Protein AF-A0A2G9QGC8-F1 (afdb_monomer)

pLDDT: mean 84.55, std 16.74, range [38.5, 98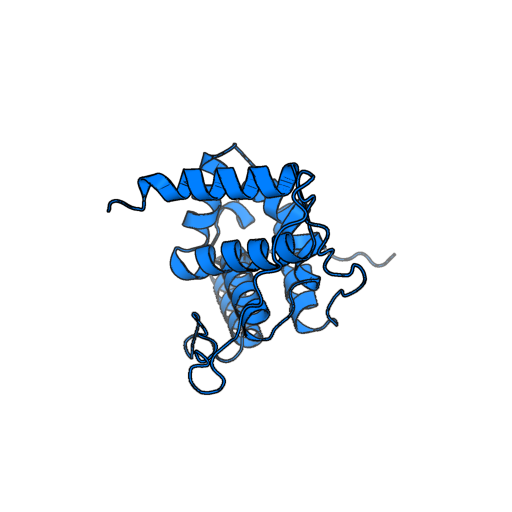.12]

Structure (mmCIF, N/CA/C/O backbone):
data_AF-A0A2G9QGC8-F1
#
_entry.id   AF-A0A2G9QGC8-F1
#
loop_
_atom_site.group_PDB
_atom_site.id
_atom_site.type_symbol
_atom_site.label_atom_id
_atom_site.label_alt_id
_atom_site.label_comp_id
_atom_site.label_asym_id
_atom_site.label_entity_id
_atom_site.label_seq_id
_atom_site.pdbx_PDB_ins_code
_atom_site.Cartn_x
_atom_site.Cartn_y
_atom_site.Cartn_z
_atom_site.occupancy
_atom_site.B_iso_or_equiv
_atom_site.auth_seq_id
_atom_site.auth_comp_id
_atom_site.auth_asym_id
_atom_site.auth_atom_id
_atom_site.pdbx_PDB_model_num
ATOM 1 N N . ALA A 1 1 ? -12.334 -19.722 -3.154 1.00 57.84 1 ALA A N 1
ATOM 2 C CA . ALA A 1 1 ? -13.393 -19.759 -4.184 1.00 57.84 1 ALA A CA 1
ATOM 3 C C . ALA A 1 1 ? -14.548 -18.802 -3.854 1.00 57.84 1 ALA A C 1
ATOM 5 O O . ALA A 1 1 ? -14.639 -17.791 -4.527 1.00 57.84 1 ALA A O 1
ATOM 6 N N . CYS A 1 2 ? -15.353 -19.003 -2.797 1.00 67.69 2 CYS A N 1
ATOM 7 C CA . CYS A 1 2 ? -16.507 -18.114 -2.521 1.00 67.69 2 CYS A CA 1
ATOM 8 C C . CYS A 1 2 ? -16.178 -16.678 -2.066 1.00 67.69 2 CYS A C 1
ATOM 10 O O . CYS A 1 2 ? -17.003 -15.793 -2.251 1.00 67.69 2 CYS A O 1
ATOM 12 N N . LEU A 1 3 ? -15.010 -16.419 -1.466 1.00 74.19 3 LEU A N 1
ATOM 13 C CA . LEU A 1 3 ? -14.662 -15.079 -0.958 1.00 74.19 3 LEU A CA 1
ATOM 14 C C . LEU A 1 3 ? -14.040 -14.151 -2.011 1.00 74.19 3 LEU A C 1
ATOM 16 O O . LEU A 1 3 ? -14.060 -12.937 -1.833 1.00 74.19 3 LEU A O 1
ATOM 20 N N . GLU A 1 4 ? -13.514 -14.699 -3.110 1.00 77.69 4 GLU A N 1
ATOM 21 C CA . GLU A 1 4 ? -12.819 -13.919 -4.146 1.00 77.69 4 GLU A CA 1
ATOM 22 C C . GLU A 1 4 ? -13.733 -12.853 -4.764 1.00 77.69 4 GLU A C 1
ATOM 24 O O . GLU A 1 4 ? -13.340 -11.694 -4.882 1.00 77.69 4 GLU A O 1
ATOM 29 N N . GLN A 1 5 ? -14.992 -13.209 -5.038 1.00 84.25 5 GLN A N 1
ATOM 30 C CA . GLN A 1 5 ? -15.994 -12.302 -5.611 1.00 84.25 5 GLN A CA 1
ATOM 31 C C . GLN A 1 5 ? -16.350 -11.113 -4.704 1.00 84.25 5 GLN A C 1
ATOM 33 O O . GLN A 1 5 ? -16.812 -10.082 -5.186 1.00 84.25 5 GLN A O 1
ATOM 38 N N . TYR A 1 6 ? -16.111 -11.230 -3.395 1.00 89.19 6 TYR A N 1
ATOM 39 C CA . TYR A 1 6 ? -16.420 -10.172 -2.434 1.00 89.19 6 TYR A CA 1
ATOM 40 C C . TYR A 1 6 ? -15.233 -9.256 -2.145 1.00 89.19 6 TYR A C 1
ATOM 42 O O . TYR A 1 6 ? -15.438 -8.183 -1.582 1.00 89.19 6 TYR A O 1
ATOM 50 N N . LYS A 1 7 ? -14.006 -9.611 -2.559 1.00 90.00 7 LYS A N 1
ATOM 51 C CA . LYS A 1 7 ? -12.814 -8.779 -2.317 1.00 90.00 7 LYS A CA 1
ATOM 52 C C . LYS A 1 7 ? -12.994 -7.370 -2.871 1.00 90.00 7 LYS A C 1
ATOM 54 O O . LYS A 1 7 ? -12.789 -6.405 -2.142 1.00 90.00 7 LYS A O 1
ATOM 59 N N . ARG A 1 8 ? -13.478 -7.246 -4.110 1.00 94.12 8 ARG A N 1
ATOM 60 C CA . ARG A 1 8 ? -13.766 -5.940 -4.720 1.00 94.12 8 ARG A CA 1
ATOM 61 C C . ARG A 1 8 ? -14.758 -5.131 -3.883 1.00 94.12 8 ARG A C 1
ATOM 63 O O . ARG A 1 8 ? -14.521 -3.958 -3.622 1.00 94.12 8 ARG A O 1
ATOM 70 N N . GLN A 1 9 ? -15.837 -5.763 -3.418 1.00 94.75 9 GLN A N 1
ATOM 71 C CA . GLN A 1 9 ? -16.842 -5.090 -2.595 1.00 94.75 9 GLN A CA 1
ATOM 72 C C . GLN A 1 9 ? -16.272 -4.626 -1.248 1.00 94.75 9 GLN A C 1
ATOM 74 O O . GLN A 1 9 ? -16.596 -3.530 -0.800 1.00 94.75 9 GLN A O 1
ATOM 79 N N . VAL A 1 10 ? -15.387 -5.414 -0.629 1.00 95.31 10 VAL A N 1
ATOM 80 C CA . VAL A 1 10 ? -14.689 -5.020 0.605 1.00 95.31 10 VAL A CA 1
ATOM 81 C C . VAL A 1 10 ? -13.858 -3.761 0.375 1.00 95.31 10 VAL A C 1
ATOM 83 O O . VAL A 1 10 ? -13.979 -2.811 1.143 1.00 95.31 10 VAL A O 1
ATOM 86 N N . PHE A 1 11 ? -13.067 -3.707 -0.701 1.00 96.44 11 PHE A N 1
ATOM 87 C CA . PHE A 1 11 ? -12.303 -2.502 -1.026 1.00 96.44 11 PHE A CA 1
ATOM 88 C C . PHE A 1 11 ? -13.219 -1.298 -1.279 1.00 96.44 11 PHE A C 1
ATOM 90 O O . PHE A 1 11 ? -12.936 -0.221 -0.766 1.00 96.44 11 PHE A O 1
ATOM 97 N N . ILE A 1 12 ? -14.340 -1.469 -1.992 1.00 95.62 12 ILE A N 1
ATOM 98 C CA . ILE A 1 12 ? -15.313 -0.385 -2.218 1.00 95.62 12 ILE A CA 1
ATOM 99 C C . ILE A 1 12 ? -15.830 0.176 -0.891 1.00 95.62 12 ILE A C 1
ATOM 101 O O . ILE A 1 12 ? -15.800 1.388 -0.701 1.00 95.62 12 ILE A O 1
ATOM 105 N N . VAL A 1 13 ? -16.254 -0.681 0.042 1.00 96.00 13 VAL A N 1
ATOM 106 C CA . VAL A 1 13 ? -16.765 -0.245 1.354 1.00 96.00 13 VAL A CA 1
ATOM 107 C C . VAL A 1 13 ? -15.683 0.481 2.160 1.00 96.00 13 VAL A C 1
ATOM 109 O O . VAL A 1 13 ? -15.957 1.503 2.789 1.00 96.00 13 VAL A O 1
ATOM 112 N N . LEU A 1 14 ? -14.436 0.003 2.113 1.00 96.38 14 LEU A N 1
ATOM 113 C CA . LEU A 1 14 ? -13.312 0.669 2.777 1.00 96.38 14 LEU A CA 1
ATOM 114 C C . LEU A 1 14 ? -13.010 2.041 2.154 1.00 96.38 14 LEU A C 1
ATOM 116 O O . LEU A 1 14 ? -12.813 3.010 2.883 1.00 96.38 14 LEU A O 1
ATOM 120 N N . PHE A 1 15 ? -13.026 2.158 0.826 1.00 95.62 15 PHE A N 1
ATOM 121 C CA . PHE A 1 15 ? -12.832 3.439 0.145 1.00 95.62 15 PHE A CA 1
ATOM 122 C C . PHE A 1 15 ? -13.995 4.410 0.362 1.00 95.62 15 PHE A C 1
ATOM 124 O O . PHE A 1 15 ? -13.759 5.608 0.489 1.00 95.62 15 PHE A O 1
ATOM 131 N N . GLN A 1 16 ? -15.232 3.916 0.447 1.00 94.56 16 GLN A N 1
ATOM 132 C CA . GLN A 1 16 ? -16.387 4.729 0.829 1.00 94.56 16 GLN A CA 1
ATOM 133 C C . GLN A 1 16 ? -16.198 5.295 2.233 1.00 94.56 16 GLN A C 1
ATOM 135 O O . GLN A 1 16 ? -16.306 6.504 2.410 1.00 94.56 16 GLN A O 1
ATOM 140 N N . ARG A 1 17 ? -15.807 4.456 3.202 1.00 93.38 17 ARG A N 1
ATOM 141 C CA . ARG A 1 17 ? -15.497 4.910 4.564 1.00 93.38 17 ARG A CA 1
ATOM 142 C C . ARG A 1 17 ? -14.360 5.933 4.594 1.00 93.38 17 ARG A C 1
ATOM 144 O O . ARG A 1 17 ? -14.456 6.920 5.315 1.00 93.38 17 ARG A O 1
ATOM 151 N N . LEU A 1 18 ? -13.315 5.733 3.786 1.00 93.06 18 LEU A N 1
ATOM 152 C CA . LEU A 1 18 ? -12.208 6.686 3.657 1.00 93.06 18 LEU A CA 1
ATOM 153 C C . LEU A 1 18 ? -12.679 8.075 3.197 1.00 93.06 18 LEU A C 1
ATOM 155 O O . LEU A 1 18 ? -12.085 9.071 3.598 1.00 93.06 18 LEU A O 1
ATOM 159 N N . GLN A 1 19 ? -13.721 8.138 2.365 1.00 90.69 19 GLN A N 1
ATOM 160 C CA . GLN A 1 19 ? -14.287 9.390 1.856 1.00 90.69 19 GLN A CA 1
ATOM 161 C C . GLN A 1 19 ? -15.324 10.000 2.806 1.00 90.69 19 GLN A C 1
ATOM 163 O O . GLN A 1 19 ? -15.336 11.213 2.985 1.00 90.69 19 GLN A O 1
ATOM 168 N N . SER A 1 20 ? -16.195 9.183 3.406 1.00 90.12 20 SER A N 1
ATOM 169 C CA . SER A 1 20 ? -17.334 9.663 4.197 1.00 90.12 20 SER A CA 1
ATOM 170 C C . SER A 1 20 ? -16.989 9.991 5.648 1.00 90.12 20 SER A C 1
ATOM 172 O O . SER A 1 20 ? -17.615 10.860 6.242 1.00 90.12 20 SER A O 1
ATOM 174 N N . SER A 1 21 ? -16.050 9.254 6.247 1.00 88.44 21 SER A N 1
ATOM 175 C CA . SER A 1 21 ? -15.780 9.297 7.690 1.00 88.44 21 SER A CA 1
ATOM 176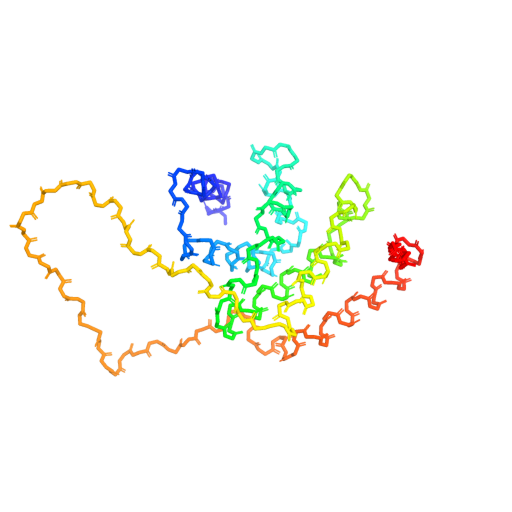 C C . SER A 1 21 ? -14.335 8.895 8.001 1.00 88.44 21 SER A C 1
ATOM 178 O O . SER A 1 21 ? -14.052 7.895 8.669 1.00 88.44 21 SER A O 1
ATOM 180 N N . LYS A 1 22 ? -13.394 9.694 7.484 1.00 87.25 22 LYS A N 1
ATOM 181 C CA . LYS A 1 22 ? -11.954 9.520 7.715 1.00 87.25 22 LYS A CA 1
ATOM 182 C C . LYS A 1 22 ? -11.607 9.808 9.181 1.00 87.25 22 LYS A C 1
ATOM 184 O O . LYS A 1 22 ? -11.843 10.908 9.662 1.00 87.25 22 LYS A O 1
ATOM 189 N N . THR A 1 23 ? -10.967 8.849 9.849 1.00 90.81 23 THR A N 1
ATOM 190 C CA . THR A 1 23 ? -10.329 9.029 11.166 1.00 90.81 23 THR A CA 1
ATOM 191 C C . THR A 1 23 ? -8.889 8.523 11.124 1.00 90.81 23 THR A C 1
ATOM 193 O O . THR A 1 23 ? -8.565 7.657 10.304 1.00 90.81 23 THR A O 1
ATOM 196 N N . THR A 1 24 ? -8.018 9.013 12.012 1.00 90.50 24 THR A N 1
ATOM 197 C CA . THR A 1 24 ? -6.607 8.583 12.087 1.00 90.50 24 THR A CA 1
ATOM 198 C C . THR A 1 24 ? -6.492 7.067 12.283 1.00 90.50 24 THR A C 1
ATOM 200 O O . THR A 1 24 ? -5.803 6.388 11.519 1.00 90.50 24 THR A O 1
ATOM 203 N N . LYS A 1 25 ? -7.279 6.504 13.208 1.00 90.75 25 LYS A N 1
ATOM 204 C CA . LYS A 1 25 ? -7.366 5.059 13.475 1.00 90.75 25 LYS A CA 1
ATOM 205 C C . LYS A 1 25 ? -7.768 4.247 12.241 1.00 90.75 25 LYS A C 1
ATOM 207 O O . LYS A 1 25 ? -7.185 3.192 11.969 1.00 90.75 25 LYS A O 1
ATOM 212 N N . PHE A 1 26 ? -8.745 4.735 11.469 1.00 93.94 26 PHE A N 1
ATOM 213 C CA . PHE A 1 26 ? -9.151 4.079 10.227 1.00 93.94 26 PHE A CA 1
ATOM 214 C C . PHE A 1 26 ? -8.036 4.127 9.180 1.00 93.94 26 PHE A C 1
ATOM 216 O O . PHE A 1 26 ? -7.742 3.101 8.576 1.00 93.94 26 PHE A O 1
ATOM 223 N N . VAL A 1 27 ? -7.383 5.278 8.995 1.00 94.44 27 VAL A N 1
ATOM 224 C CA . VAL A 1 27 ? -6.287 5.437 8.025 1.00 94.44 27 VAL A CA 1
ATOM 225 C C . VAL A 1 27 ? -5.120 4.509 8.356 1.00 94.44 27 VAL A C 1
ATOM 227 O O . VAL A 1 27 ? -4.693 3.760 7.480 1.00 94.44 27 VAL A O 1
ATOM 230 N N . LYS A 1 28 ? -4.665 4.478 9.617 1.00 94.69 28 LYS A N 1
ATOM 231 C CA . LYS A 1 28 ? -3.618 3.553 10.088 1.00 94.69 28 LYS A CA 1
ATOM 232 C C . LYS A 1 28 ? -3.975 2.099 9.748 1.00 94.69 28 LYS A C 1
ATOM 234 O O . LYS A 1 28 ? -3.211 1.405 9.079 1.00 94.69 28 LYS A O 1
ATOM 239 N N . SER A 1 29 ? -5.186 1.671 10.115 1.00 95.38 29 SER A N 1
ATOM 240 C CA . SER A 1 29 ? -5.679 0.307 9.857 1.00 95.38 29 SER A CA 1
ATOM 241 C C . SER A 1 29 ? -5.800 -0.005 8.362 1.00 95.38 29 SER A C 1
ATOM 243 O O . SER A 1 29 ? -5.485 -1.108 7.916 1.00 95.38 29 SER A O 1
ATOM 245 N N . PHE A 1 30 ? -6.242 0.970 7.569 1.00 97.25 30 PHE A N 1
ATOM 246 C CA . PHE A 1 30 ? -6.403 0.839 6.128 1.00 97.25 30 PHE A CA 1
ATOM 247 C C . PHE A 1 30 ? -5.052 0.684 5.416 1.00 97.25 30 PHE A C 1
ATOM 249 O O . PHE A 1 30 ? -4.911 -0.184 4.555 1.00 97.25 30 PHE A O 1
ATOM 256 N N . LEU A 1 31 ? -4.033 1.451 5.814 1.00 97.94 31 LEU A N 1
ATOM 257 C CA . LEU A 1 31 ? -2.669 1.320 5.291 1.00 97.94 31 LEU A CA 1
ATOM 258 C C . LEU A 1 31 ? -2.080 -0.062 5.586 1.00 97.94 31 LEU A C 1
ATOM 260 O O . LEU A 1 31 ? -1.520 -0.695 4.687 1.00 97.94 31 LEU A O 1
ATOM 264 N N . VAL A 1 32 ? -2.248 -0.555 6.817 1.00 97.88 32 VAL A N 1
ATOM 265 C CA . VAL A 1 32 ? -1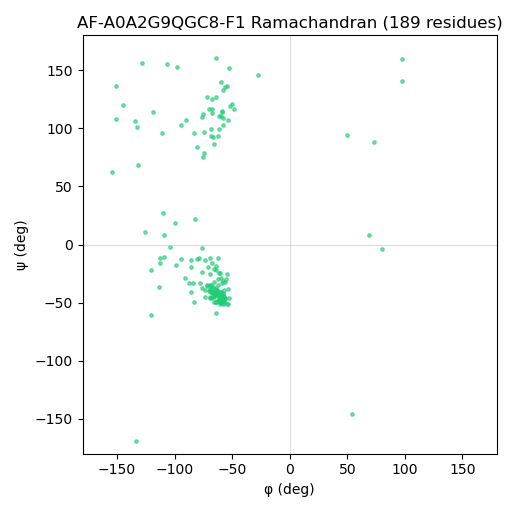.815 -1.906 7.204 1.00 97.88 32 VAL A CA 1
ATOM 266 C C . VAL A 1 32 ? -2.551 -2.959 6.378 1.00 97.88 32 VAL A C 1
ATOM 268 O O . VAL A 1 32 ? -1.920 -3.877 5.859 1.00 97.88 32 VAL A O 1
ATOM 271 N N . PHE A 1 33 ? -3.864 -2.806 6.178 1.00 97.88 33 PHE A N 1
ATOM 272 C CA . PHE A 1 33 ? -4.662 -3.711 5.350 1.00 97.88 33 PHE A CA 1
ATOM 273 C C . PHE A 1 33 ? -4.173 -3.770 3.894 1.00 97.88 33 PHE A C 1
ATOM 275 O O . PHE A 1 33 ? -3.963 -4.869 3.375 1.00 97.88 33 PHE A O 1
ATOM 282 N N . LEU A 1 34 ? -3.954 -2.622 3.240 1.00 98.12 34 LEU A N 1
ATOM 283 C CA . LEU A 1 34 ? -3.467 -2.574 1.854 1.00 98.12 34 LEU A CA 1
ATOM 284 C C . LEU A 1 34 ? -2.107 -3.261 1.716 1.00 98.12 34 LEU A C 1
ATOM 286 O O . LEU A 1 34 ? -1.897 -4.071 0.812 1.00 98.12 34 LEU A O 1
ATOM 290 N N . ASN A 1 35 ? -1.190 -2.967 2.636 1.00 98.12 35 ASN A N 1
ATOM 291 C CA . ASN A 1 35 ? 0.140 -3.555 2.611 1.00 98.12 35 ASN A CA 1
ATOM 292 C C . ASN A 1 35 ? 0.106 -5.049 2.931 1.00 98.12 35 ASN A C 1
ATOM 294 O O . ASN A 1 35 ? 0.767 -5.823 2.248 1.00 98.12 35 ASN A O 1
ATOM 298 N N . LEU A 1 36 ? -0.725 -5.493 3.875 1.00 97.12 36 LEU A N 1
ATOM 299 C CA . LEU A 1 36 ? -0.920 -6.915 4.151 1.00 97.12 36 LEU A CA 1
ATOM 300 C C . LEU A 1 36 ? -1.501 -7.654 2.940 1.00 97.12 36 LEU A C 1
ATOM 302 O O . LEU A 1 36 ? -1.069 -8.766 2.630 1.00 97.12 36 LEU A O 1
ATOM 306 N N . TYR A 1 37 ? -2.454 -7.037 2.236 1.00 96.88 37 TYR A N 1
ATOM 307 C CA . TYR A 1 37 ? -2.988 -7.569 0.986 1.00 96.88 37 TYR A CA 1
ATOM 308 C C . TYR A 1 37 ? -1.878 -7.705 -0.065 1.00 96.88 37 TYR A C 1
ATOM 310 O O . TYR A 1 37 ? -1.733 -8.774 -0.654 1.00 96.88 37 TYR A O 1
ATOM 318 N N . CYS A 1 38 ? -1.046 -6.671 -0.243 1.00 97.31 38 CYS A N 1
ATOM 319 C CA . CYS A 1 38 ? 0.123 -6.709 -1.127 1.00 97.31 38 CYS A CA 1
ATOM 320 C C . CYS A 1 38 ? 1.098 -7.833 -0.750 1.00 97.31 38 CYS A C 1
ATOM 322 O O . CYS A 1 38 ? 1.566 -8.573 -1.615 1.00 97.31 38 CYS A O 1
ATOM 324 N N . VAL A 1 39 ? 1.386 -8.017 0.541 1.00 95.94 39 VAL A N 1
ATOM 325 C CA . VAL A 1 39 ? 2.275 -9.097 0.980 1.00 95.94 39 VAL A CA 1
ATOM 326 C C . VAL A 1 39 ? 1.703 -10.460 0.597 1.00 95.94 39 VAL A C 1
ATOM 328 O O . VAL A 1 39 ? 2.436 -11.267 0.020 1.00 95.94 39 VAL A O 1
ATOM 331 N N . LYS A 1 40 ? 0.415 -10.698 0.882 1.00 94.50 40 LYS A N 1
ATOM 332 C CA . LYS A 1 40 ? -0.241 -11.999 0.682 1.00 94.50 40 LYS A CA 1
ATOM 333 C C . LYS A 1 40 ? -0.525 -12.339 -0.780 1.00 94.50 40 LYS A C 1
ATOM 335 O O . LYS A 1 40 ? -0.392 -13.500 -1.149 1.00 94.50 40 LYS A O 1
ATOM 340 N N . TYR A 1 41 ? -0.936 -11.363 -1.586 1.00 94.88 41 TYR A N 1
ATOM 341 C CA . TYR A 1 41 ? -1.407 -11.591 -2.958 1.00 94.88 41 TYR A CA 1
ATOM 342 C C . TYR A 1 41 ? -0.480 -11.014 -4.036 1.00 94.88 41 TYR A C 1
ATOM 344 O O . TYR A 1 41 ? -0.626 -11.355 -5.205 1.00 94.88 41 TYR A O 1
ATOM 352 N N . GLY A 1 42 ? 0.493 -10.184 -3.657 1.00 95.81 42 GLY A N 1
ATOM 353 C CA . GLY A 1 42 ? 1.434 -9.535 -4.569 1.00 95.81 42 GLY A CA 1
ATOM 354 C C . GLY A 1 42 ? 1.041 -8.103 -4.935 1.00 95.81 42 GLY A C 1
ATOM 355 O O . GLY A 1 42 ? -0.116 -7.692 -4.813 1.00 95.81 42 GLY A O 1
ATOM 356 N N . ALA A 1 43 ? 2.029 -7.337 -5.403 1.00 96.19 43 ALA A N 1
ATOM 357 C CA . ALA A 1 43 ? 1.854 -5.926 -5.740 1.00 96.19 43 ALA A CA 1
ATOM 358 C C . ALA A 1 43 ? 0.974 -5.713 -6.981 1.00 96.19 43 ALA A C 1
ATOM 360 O O . ALA A 1 43 ? 0.130 -4.819 -6.977 1.00 96.19 43 ALA A O 1
ATOM 361 N N . ILE A 1 44 ? 1.112 -6.575 -7.996 1.00 96.06 44 ILE A N 1
ATOM 362 C CA . ILE A 1 44 ? 0.265 -6.561 -9.201 1.00 96.06 44 ILE A CA 1
ATOM 363 C C . ILE A 1 44 ? -1.200 -6.778 -8.815 1.00 96.06 44 ILE A C 1
ATOM 365 O O . ILE A 1 44 ? -2.053 -5.969 -9.161 1.00 96.06 44 ILE A O 1
ATOM 369 N N . ALA A 1 45 ? -1.483 -7.798 -7.999 1.00 96.25 45 ALA A N 1
ATOM 370 C CA . ALA A 1 45 ? -2.843 -8.092 -7.558 1.00 96.25 45 ALA A CA 1
ATOM 371 C C . ALA A 1 45 ? -3.464 -6.946 -6.742 1.00 96.25 45 ALA A C 1
ATOM 373 O O . ALA A 1 45 ? -4.672 -6.726 -6.819 1.00 96.25 45 ALA A O 1
ATOM 374 N N . LEU A 1 46 ? -2.671 -6.219 -5.943 1.00 97.38 46 LEU A N 1
ATOM 375 C CA . LEU A 1 46 ? -3.151 -5.018 -5.254 1.00 97.38 46 LEU A CA 1
ATOM 376 C C . LEU A 1 46 ? -3.494 -3.910 -6.255 1.00 97.38 46 LEU A C 1
ATOM 378 O O . LEU A 1 46 ? -4.575 -3.331 -6.165 1.00 97.38 46 LEU A O 1
ATOM 382 N N . GLN A 1 47 ? -2.587 -3.613 -7.187 1.00 96.50 47 GLN A N 1
ATOM 383 C CA . GLN A 1 47 ? -2.793 -2.564 -8.182 1.00 96.50 47 GLN A CA 1
ATOM 384 C C . GLN A 1 47 ? -4.025 -2.855 -9.046 1.00 96.50 47 GLN A C 1
ATOM 386 O O . GLN A 1 47 ? -4.897 -1.996 -9.149 1.00 96.50 47 GLN A O 1
ATOM 391 N N . GLU A 1 48 ? -4.146 -4.069 -9.585 1.00 95.69 48 GLU A N 1
ATOM 392 C CA . GLU A 1 48 ? -5.298 -4.489 -10.388 1.00 95.69 48 GLU A CA 1
ATOM 393 C C . GLU A 1 48 ? -6.602 -4.443 -9.584 1.00 95.69 48 GLU A C 1
ATOM 395 O O . GLU A 1 48 ? -7.616 -3.959 -10.084 1.00 95.69 48 GLU A O 1
ATOM 400 N N . MET A 1 49 ? -6.591 -4.888 -8.320 1.00 96.69 49 MET A N 1
ATOM 401 C CA . MET A 1 49 ? -7.772 -4.828 -7.453 1.00 96.69 49 MET A CA 1
ATOM 402 C C . MET A 1 49 ? -8.248 -3.386 -7.255 1.00 96.69 49 MET A C 1
ATOM 404 O O . MET A 1 49 ? -9.442 -3.116 -7.388 1.00 96.69 49 MET A O 1
ATOM 408 N N . VAL A 1 50 ? -7.332 -2.457 -6.969 1.00 96.50 50 VAL A N 1
ATOM 409 C CA . VAL A 1 50 ? -7.673 -1.044 -6.757 1.00 96.50 50 VAL A CA 1
ATOM 410 C C . VAL A 1 50 ? -8.129 -0.385 -8.064 1.00 96.50 50 VAL A C 1
ATOM 412 O O . VAL A 1 50 ? -9.176 0.260 -8.079 1.00 96.50 50 VAL A O 1
ATOM 415 N N . ASP A 1 51 ? -7.423 -0.602 -9.175 1.00 95.50 51 ASP A N 1
ATOM 416 C CA . ASP A 1 51 ? -7.793 -0.010 -10.469 1.00 95.50 51 ASP A CA 1
ATOM 417 C C . ASP A 1 51 ? -9.066 -0.634 -11.079 1.00 95.50 51 ASP A C 1
ATOM 419 O O . ASP A 1 51 ? -9.745 0.009 -11.880 1.00 95.50 51 ASP A O 1
ATOM 423 N N . SER A 1 52 ? -9.469 -1.841 -10.654 1.00 95.19 52 SER A N 1
ATOM 424 C CA . SER A 1 52 ? -10.762 -2.445 -11.030 1.00 95.19 52 SER A CA 1
ATOM 425 C C . SER A 1 52 ? -11.984 -1.722 -10.443 1.00 95.19 52 SER A C 1
ATOM 427 O O . SER A 1 52 ? -13.126 -1.959 -10.859 1.00 95.19 52 SER A O 1
ATOM 429 N N . ILE A 1 53 ? -11.778 -0.875 -9.432 1.00 95.06 53 ILE A N 1
ATOM 430 C CA . ILE A 1 53 ? -12.837 -0.053 -8.839 1.00 95.06 53 ILE A CA 1
ATOM 431 C C . ILE A 1 53 ? -13.019 1.206 -9.674 1.00 95.06 53 ILE A C 1
ATOM 433 O O . ILE A 1 53 ? -14.143 1.523 -10.062 1.00 95.06 53 ILE A O 1
ATOM 437 N N . GLN A 1 54 ? -11.914 1.883 -9.977 1.00 92.69 54 GLN A N 1
ATOM 438 C CA . GLN A 1 54 ? -11.872 3.046 -10.848 1.00 92.69 54 GLN A CA 1
ATOM 439 C C . GLN A 1 54 ? -10.500 3.112 -11.539 1.00 92.69 54 GLN A C 1
ATOM 441 O O . GLN A 1 54 ? -9.480 2.959 -10.864 1.00 92.69 54 GLN A O 1
ATOM 446 N N . PRO A 1 55 ? -10.436 3.397 -12.855 1.00 93.56 55 PRO A N 1
ATOM 447 C CA . PRO A 1 55 ? -9.163 3.563 -13.544 1.00 93.56 55 PRO A CA 1
ATOM 448 C C . PRO A 1 55 ? -8.290 4.619 -12.866 1.00 93.56 55 PRO A C 1
ATOM 450 O O . PRO A 1 55 ? -8.767 5.704 -12.532 1.00 93.56 55 PRO A O 1
ATOM 453 N N . LYS A 1 56 ? -6.999 4.317 -12.724 1.00 92.38 56 LYS A N 1
ATOM 454 C CA . LYS A 1 56 ? -5.984 5.189 -12.116 1.00 92.38 56 LYS A CA 1
ATOM 455 C C . LYS A 1 56 ? -6.103 5.417 -10.606 1.00 92.38 56 LYS A C 1
ATOM 457 O O . LYS A 1 56 ? -5.368 6.233 -10.039 1.00 92.38 56 LYS A O 1
ATOM 462 N N . MET A 1 57 ? -7.000 4.698 -9.938 1.00 95.19 57 MET A N 1
ATOM 463 C CA . MET A 1 57 ? -7.229 4.843 -8.506 1.00 95.19 57 MET A CA 1
ATOM 464 C C . MET A 1 57 ? -6.015 4.413 -7.678 1.00 95.19 57 MET A C 1
ATOM 466 O O . MET A 1 57 ? -5.746 5.022 -6.646 1.00 95.19 57 MET A O 1
ATOM 470 N N . PHE A 1 58 ? -5.229 3.434 -8.133 1.00 96.88 58 PHE A N 1
ATOM 471 C CA . PHE A 1 58 ? -4.014 2.997 -7.450 1.00 96.88 58 PHE A CA 1
ATOM 472 C C . PHE A 1 58 ? -3.008 4.141 -7.305 1.00 96.88 58 PHE A C 1
ATOM 474 O O . PHE A 1 58 ? -2.536 4.407 -6.199 1.00 96.88 58 PHE A O 1
ATOM 481 N N . GLY A 1 59 ? -2.748 4.878 -8.390 1.00 96.00 59 GLY A N 1
ATOM 482 C CA . GLY A 1 59 ? -1.885 6.060 -8.351 1.00 96.00 59 GLY A CA 1
ATOM 483 C C . GLY A 1 59 ? -2.393 7.118 -7.369 1.00 96.00 59 GLY A C 1
ATOM 484 O O . GLY A 1 59 ? -1.611 7.650 -6.583 1.00 96.00 59 GLY A O 1
ATOM 485 N N . MET A 1 60 ? -3.708 7.365 -7.341 1.00 95.75 60 MET A N 1
ATOM 486 C CA . MET A 1 60 ? -4.319 8.298 -6.384 1.00 95.75 60 MET A CA 1
ATOM 487 C C . MET A 1 60 ? -4.164 7.838 -4.931 1.00 95.75 60 MET A C 1
ATOM 489 O O . MET A 1 60 ? -3.889 8.660 -4.061 1.00 95.75 60 MET A O 1
ATOM 493 N N . VAL A 1 61 ? -4.316 6.541 -4.655 1.00 97.12 61 VAL A N 1
ATOM 494 C CA . VAL A 1 61 ? -4.133 5.975 -3.310 1.00 97.12 61 VAL A CA 1
ATOM 495 C C . VAL A 1 61 ? -2.680 6.107 -2.865 1.00 97.12 61 VAL A C 1
ATOM 497 O O . VAL A 1 61 ? -2.427 6.531 -1.738 1.00 97.12 61 VAL A O 1
ATOM 500 N N . VAL A 1 62 ? -1.722 5.810 -3.745 1.00 97.62 62 VAL A N 1
ATOM 501 C CA . VAL A 1 62 ? -0.295 5.995 -3.451 1.00 97.62 62 VAL A CA 1
ATOM 502 C C . VAL A 1 62 ? 0.007 7.466 -3.148 1.00 97.62 62 VAL A C 1
ATOM 504 O O . VAL A 1 62 ? 0.586 7.772 -2.107 1.00 97.62 62 VAL A O 1
ATOM 507 N N . GLU A 1 63 ? -0.429 8.376 -4.022 1.00 97.00 63 GLU A N 1
ATOM 508 C CA . GLU A 1 63 ? -0.119 9.806 -3.942 1.00 97.00 63 GLU A CA 1
ATOM 509 C C . GLU A 1 63 ? -0.804 10.515 -2.768 1.00 97.00 63 GLU A C 1
ATOM 511 O O . GLU A 1 63 ? -0.175 11.309 -2.072 1.00 97.00 63 GLU A O 1
ATOM 516 N N . LYS A 1 64 ? -2.102 10.271 -2.562 1.00 96.31 64 LYS A N 1
ATOM 517 C CA . LYS A 1 64 ? -2.930 11.055 -1.633 1.00 96.31 64 LYS A CA 1
ATOM 518 C C . LYS A 1 64 ? -3.121 10.405 -0.274 1.00 96.31 64 LYS A C 1
ATOM 520 O O . LYS A 1 64 ? -3.539 11.098 0.647 1.00 96.31 64 LYS A O 1
ATOM 525 N N . ILE A 1 65 ? -2.858 9.104 -0.150 1.00 96.25 65 ILE A N 1
ATOM 526 C CA . ILE A 1 65 ? -3.110 8.357 1.086 1.00 96.25 65 ILE A CA 1
ATOM 527 C C . ILE A 1 65 ? -1.816 7.749 1.612 1.00 96.25 65 ILE A C 1
ATOM 529 O O . ILE A 1 65 ? -1.395 8.096 2.706 1.00 96.25 65 ILE A O 1
ATOM 533 N N . ILE A 1 66 ? -1.150 6.882 0.848 1.00 97.88 66 ILE A N 1
ATOM 534 C CA . ILE A 1 66 ? 0.025 6.157 1.350 1.00 97.88 66 ILE A CA 1
ATOM 535 C C . ILE A 1 66 ? 1.164 7.121 1.678 1.00 97.88 66 ILE A C 1
ATOM 537 O O . ILE A 1 66 ? 1.600 7.164 2.822 1.00 97.88 66 ILE A O 1
ATOM 541 N N . ILE A 1 67 ? 1.634 7.905 0.706 1.00 97.69 67 ILE A N 1
ATOM 542 C CA . ILE A 1 67 ? 2.779 8.806 0.901 1.00 97.69 67 ILE A CA 1
ATOM 543 C C . ILE A 1 67 ? 2.580 9.769 2.091 1.00 97.69 67 ILE A C 1
ATOM 545 O O . ILE A 1 67 ? 3.472 9.817 2.939 1.00 97.69 67 ILE A O 1
ATOM 549 N N . PRO A 1 68 ? 1.459 10.512 2.203 1.00 96.38 68 PRO A N 1
ATOM 550 C CA . PRO A 1 68 ? 1.296 11.485 3.284 1.00 96.38 68 PRO A CA 1
ATOM 551 C C . PRO A 1 68 ? 0.963 10.873 4.650 1.00 96.38 68 PRO A C 1
ATOM 553 O O . PRO A 1 68 ? 1.217 11.514 5.663 1.00 96.38 68 PRO A O 1
ATOM 556 N N . GLU A 1 69 ? 0.386 9.670 4.711 1.00 95.94 69 GLU A N 1
ATOM 557 C CA . GLU A 1 69 ? -0.157 9.127 5.966 1.00 95.94 69 GLU A CA 1
ATOM 558 C C . GLU A 1 69 ? 0.676 7.968 6.539 1.00 95.94 69 GLU A C 1
ATOM 560 O O . GLU A 1 69 ? 0.451 7.568 7.679 1.00 95.94 69 GLU A O 1
ATOM 565 N N . ILE A 1 70 ? 1.648 7.414 5.796 1.00 97.25 70 ILE A N 1
ATOM 566 C CA . ILE A 1 70 ? 2.401 6.231 6.250 1.00 97.25 70 ILE A CA 1
ATOM 567 C C . ILE A 1 70 ? 3.198 6.469 7.537 1.00 97.25 70 ILE A C 1
ATOM 569 O O . ILE A 1 70 ? 3.349 5.540 8.326 1.00 97.25 70 ILE A O 1
ATOM 573 N N . GLN A 1 71 ? 3.652 7.702 7.792 1.00 96.31 71 GLN A N 1
ATOM 574 C CA . GLN A 1 71 ? 4.359 8.053 9.033 1.00 96.31 71 GLN A CA 1
ATOM 575 C C . GLN A 1 71 ? 3.495 7.923 10.289 1.00 96.31 71 GLN A C 1
ATOM 577 O O . GLN A 1 71 ? 4.031 7.799 11.385 1.00 96.31 71 GLN A O 1
ATOM 582 N N . LYS A 1 72 ? 2.169 7.901 10.136 1.00 94.31 72 LYS A N 1
ATOM 583 C CA . LYS A 1 72 ? 1.235 7.730 11.251 1.00 94.31 72 LYS A CA 1
ATOM 584 C C . LYS A 1 72 ? 1.082 6.271 11.658 1.00 94.31 72 LYS A C 1
ATOM 586 O O . LYS A 1 72 ? 0.459 5.994 12.671 1.00 94.31 72 LYS A O 1
ATOM 591 N N . VAL A 1 73 ? 1.564 5.309 10.866 1.00 94.88 73 VAL A N 1
ATOM 592 C CA . VAL A 1 73 ? 1.450 3.891 11.226 1.00 94.88 73 VAL A CA 1
ATOM 593 C C . VAL A 1 73 ? 2.323 3.619 12.447 1.00 94.88 73 VAL A C 1
ATOM 595 O O . VAL A 1 73 ? 3.546 3.723 12.376 1.00 94.88 73 VAL A O 1
ATOM 598 N N . SER A 1 74 ? 1.676 3.233 13.541 1.00 90.94 74 SER A N 1
ATOM 599 C CA . SER A 1 74 ? 2.301 2.901 14.816 1.00 90.94 74 SER A CA 1
ATOM 600 C C . SER A 1 74 ? 2.281 1.395 15.059 1.00 90.94 74 SER A C 1
ATOM 602 O O . SER A 1 74 ? 1.438 0.680 14.518 1.00 90.94 74 SER A O 1
ATOM 604 N N . GLY A 1 75 ? 3.223 0.917 15.871 1.00 91.06 75 GLY A N 1
ATOM 605 C CA . GLY A 1 75 ? 3.344 -0.499 16.223 1.00 91.06 75 GLY A CA 1
ATOM 606 C C . GLY A 1 75 ? 4.383 -1.259 15.381 1.00 91.06 75 GLY A C 1
ATOM 607 O O . GLY A 1 75 ? 4.533 -1.022 14.177 1.00 91.06 75 GLY A O 1
ATOM 608 N N . PRO A 1 76 ? 5.161 -2.171 15.998 1.00 91.75 76 PRO A N 1
ATOM 609 C CA . PRO A 1 76 ? 6.264 -2.850 15.320 1.00 91.75 76 PRO A CA 1
ATOM 610 C C . PRO A 1 76 ? 5.789 -3.794 14.208 1.00 91.75 76 PRO A C 1
ATOM 612 O O . PRO A 1 76 ? 6.439 -3.886 13.164 1.00 91.75 76 PRO A O 1
ATOM 615 N N . ILE A 1 77 ? 4.659 -4.481 14.402 1.00 93.31 77 ILE A N 1
ATOM 616 C CA . ILE A 1 77 ? 4.110 -5.435 13.429 1.00 93.31 77 ILE A CA 1
ATOM 617 C C . ILE A 1 77 ? 3.498 -4.678 12.247 1.00 93.31 77 ILE A C 1
ATOM 619 O O . ILE A 1 77 ? 3.769 -4.998 11.091 1.00 93.31 77 ILE A O 1
ATOM 623 N N . GLU A 1 78 ? 2.731 -3.631 12.519 1.00 95.38 78 GLU A N 1
ATOM 624 C CA . GLU A 1 78 ? 2.073 -2.779 11.533 1.00 95.38 78 GLU A CA 1
ATOM 625 C C . GLU A 1 78 ? 3.102 -2.090 10.635 1.00 95.38 78 GLU A C 1
ATOM 627 O O . GLU A 1 78 ? 3.018 -2.177 9.405 1.00 95.38 78 GLU A O 1
ATOM 632 N N . LYS A 1 79 ? 4.136 -1.481 11.235 1.00 95.69 79 LYS A N 1
ATOM 633 C CA . LYS A 1 79 ? 5.257 -0.889 10.494 1.00 95.69 79 LYS A CA 1
ATOM 634 C C . LYS A 1 79 ? 5.983 -1.920 9.642 1.00 95.69 79 LYS A C 1
ATOM 636 O O . LYS A 1 79 ? 6.316 -1.631 8.494 1.00 95.69 79 LYS A O 1
ATOM 641 N N . LYS A 1 80 ? 6.200 -3.132 10.161 1.00 95.56 80 LYS A N 1
ATOM 642 C CA . LYS A 1 80 ? 6.811 -4.236 9.409 1.00 95.56 80 LYS A CA 1
ATOM 643 C C . LYS A 1 80 ? 5.957 -4.640 8.206 1.00 95.56 80 LYS A C 1
ATOM 645 O O . LYS A 1 80 ? 6.493 -4.744 7.105 1.00 95.56 80 LYS A O 1
ATOM 650 N N . ILE A 1 81 ? 4.648 -4.819 8.383 1.00 97.12 81 ILE A N 1
ATOM 651 C CA . ILE A 1 81 ? 3.709 -5.129 7.293 1.00 97.12 81 ILE A CA 1
ATOM 652 C C . ILE A 1 81 ? 3.781 -4.047 6.214 1.00 97.12 81 ILE A C 1
ATOM 654 O O . ILE A 1 81 ? 3.959 -4.364 5.037 1.00 97.12 81 ILE A O 1
ATOM 658 N N . CYS A 1 82 ? 3.686 -2.778 6.616 1.00 98.00 82 CYS A N 1
ATOM 659 C CA . CYS A 1 82 ? 3.765 -1.638 5.712 1.00 98.00 82 CYS A CA 1
ATOM 660 C C . CYS A 1 82 ? 5.098 -1.584 4.966 1.00 98.00 82 CYS A C 1
ATOM 662 O O . CYS A 1 82 ? 5.116 -1.463 3.746 1.00 98.00 82 CYS A O 1
ATOM 664 N N . ALA A 1 83 ? 6.214 -1.757 5.668 1.00 97.56 83 ALA A N 1
ATOM 665 C CA . ALA A 1 83 ? 7.535 -1.740 5.063 1.00 97.56 83 ALA A CA 1
ATOM 666 C C . ALA A 1 83 ? 7.715 -2.827 3.993 1.00 97.56 83 ALA A C 1
ATOM 668 O O . ALA A 1 83 ? 8.216 -2.557 2.898 1.00 97.56 83 ALA A O 1
ATOM 669 N N . VAL A 1 84 ? 7.280 -4.056 4.288 1.00 97.69 84 VAL A N 1
ATOM 670 C CA . VAL A 1 84 ? 7.349 -5.177 3.341 1.00 97.69 84 VAL A CA 1
ATOM 671 C C . VAL A 1 84 ? 6.406 -4.940 2.160 1.00 97.69 84 VAL A C 1
ATOM 673 O O . VAL A 1 84 ? 6.818 -5.097 1.012 1.00 97.69 84 VAL A O 1
ATOM 676 N N . GLY A 1 85 ? 5.164 -4.518 2.414 1.00 97.69 85 GLY A N 1
ATOM 677 C CA . GLY A 1 85 ? 4.177 -4.240 1.369 1.00 97.69 85 GLY A CA 1
ATOM 678 C C . GLY A 1 85 ? 4.629 -3.145 0.402 1.00 97.69 85 GLY A C 1
ATOM 679 O O . GLY A 1 85 ? 4.586 -3.352 -0.812 1.00 97.69 85 GLY A O 1
ATOM 680 N N . LEU A 1 86 ? 5.143 -2.025 0.919 1.00 98.06 86 LEU A N 1
ATOM 681 C CA . LEU A 1 86 ? 5.659 -0.924 0.104 1.00 98.06 86 LEU A CA 1
ATOM 682 C C . LEU A 1 86 ? 6.922 -1.306 -0.661 1.00 98.06 86 LEU A C 1
ATOM 684 O O . LEU A 1 86 ? 7.068 -0.906 -1.813 1.00 98.06 86 LEU A O 1
ATOM 688 N N . THR A 1 87 ? 7.801 -2.121 -0.068 1.00 97.62 87 THR A N 1
ATOM 689 C CA . THR A 1 87 ? 8.959 -2.672 -0.788 1.00 97.62 87 THR A CA 1
ATOM 690 C C . THR A 1 87 ? 8.494 -3.439 -2.024 1.00 97.62 87 THR A C 1
ATOM 692 O O . THR A 1 87 ? 8.963 -3.158 -3.123 1.00 97.62 87 THR A O 1
ATOM 695 N N . LYS A 1 88 ? 7.501 -4.329 -1.881 1.00 97.00 88 LYS A N 1
ATOM 696 C CA . LYS A 1 88 ? 6.938 -5.076 -3.018 1.00 97.00 88 LYS A CA 1
ATOM 697 C C . LYS A 1 88 ? 6.262 -4.153 -4.032 1.00 97.00 88 LYS A C 1
ATOM 699 O O . LYS A 1 88 ? 6.438 -4.347 -5.227 1.00 97.00 88 LYS A O 1
ATOM 704 N N . VAL A 1 89 ? 5.544 -3.115 -3.597 1.00 97.12 89 VAL A N 1
ATOM 705 C CA . VAL A 1 89 ? 4.986 -2.111 -4.524 1.00 97.12 89 VAL A CA 1
ATOM 706 C C . VAL A 1 89 ? 6.090 -1.413 -5.323 1.00 97.12 89 VAL A C 1
ATOM 708 O O . VAL A 1 89 ? 5.949 -1.239 -6.528 1.00 97.12 89 VAL A O 1
ATOM 711 N N . LEU A 1 90 ? 7.202 -1.046 -4.686 1.00 95.19 90 LEU A N 1
ATOM 712 C CA . LEU A 1 90 ? 8.316 -0.370 -5.351 1.00 95.19 90 LEU A CA 1
ATOM 713 C C . LEU A 1 90 ? 9.070 -1.280 -6.327 1.00 95.19 90 LEU A C 1
ATOM 715 O O . LEU A 1 90 ? 9.558 -0.784 -7.341 1.00 95.19 90 LEU A O 1
ATOM 719 N N . THR A 1 91 ? 9.207 -2.574 -6.023 1.00 94.38 91 THR A N 1
ATOM 720 C CA . THR A 1 91 ? 10.123 -3.467 -6.757 1.00 94.38 91 THR A CA 1
ATOM 721 C C . THR A 1 91 ? 9.445 -4.552 -7.583 1.00 94.38 91 THR A C 1
ATOM 723 O O . THR A 1 91 ? 10.090 -5.138 -8.445 1.00 94.38 91 THR A O 1
ATOM 726 N N . GLU A 1 92 ? 8.166 -4.832 -7.344 1.00 93.88 92 GLU A N 1
ATOM 727 C CA . GLU A 1 92 ? 7.416 -5.934 -7.967 1.00 93.88 92 GLU A CA 1
ATOM 728 C C . GLU A 1 92 ? 6.118 -5.458 -8.648 1.00 93.88 92 GLU A C 1
ATOM 730 O O . GLU A 1 92 ? 5.288 -6.277 -9.035 1.00 93.88 92 GLU A O 1
ATOM 735 N N . CYS A 1 93 ? 5.916 -4.143 -8.801 1.00 92.62 93 CYS A N 1
ATOM 736 C CA . CYS A 1 93 ? 4.768 -3.566 -9.506 1.00 92.62 93 CYS A CA 1
ATOM 737 C C . CYS A 1 93 ? 5.225 -2.900 -10.817 1.00 92.62 93 CYS A C 1
ATOM 739 O O . CYS A 1 93 ? 5.639 -1.740 -10.785 1.00 92.62 93 CYS A O 1
ATOM 741 N N . PRO A 1 94 ? 5.147 -3.575 -11.982 1.00 90.62 94 PRO A N 1
ATOM 742 C CA . PRO A 1 94 ? 5.544 -2.984 -13.264 1.00 90.62 94 PRO A CA 1
ATOM 743 C C . PRO A 1 94 ? 4.866 -1.636 -13.578 1.00 90.62 94 PRO A C 1
ATOM 745 O O . PRO A 1 94 ? 5.558 -0.725 -14.039 1.00 90.62 94 PRO A O 1
ATOM 748 N N . PRO A 1 95 ? 3.572 -1.415 -13.248 1.00 89.62 95 PRO A N 1
ATOM 749 C CA . PRO A 1 95 ? 2.950 -0.103 -13.412 1.00 89.62 95 PRO A CA 1
ATOM 750 C C . PRO A 1 95 ? 3.679 1.046 -12.706 1.00 89.62 95 PRO A C 1
ATOM 752 O O . PRO A 1 95 ? 3.653 2.164 -13.208 1.00 89.62 95 PRO A O 1
ATOM 755 N N . MET A 1 96 ? 4.376 0.797 -11.591 1.00 89.69 96 MET A N 1
ATOM 756 C CA . MET A 1 96 ? 5.180 1.818 -10.901 1.00 89.69 96 MET A CA 1
ATOM 757 C C . MET A 1 96 ? 6.433 2.250 -11.681 1.00 89.69 96 MET A C 1
ATOM 759 O O . MET A 1 96 ? 7.059 3.233 -11.296 1.00 89.69 96 MET A O 1
ATOM 763 N N . MET A 1 97 ? 6.813 1.530 -12.739 1.00 83.69 97 MET A N 1
ATOM 764 C CA . MET A 1 97 ? 8.000 1.797 -13.564 1.00 83.69 97 MET A CA 1
ATOM 765 C C . MET A 1 97 ? 7.654 2.229 -14.986 1.00 83.69 97 MET A C 1
ATOM 767 O O . MET A 1 97 ? 8.345 3.076 -15.555 1.00 83.69 97 MET A O 1
ATOM 771 N N . ASP A 1 98 ? 6.593 1.656 -15.549 1.00 82.38 98 ASP A N 1
ATOM 772 C CA . ASP A 1 98 ? 6.327 1.703 -16.988 1.00 82.38 98 ASP A CA 1
ATOM 773 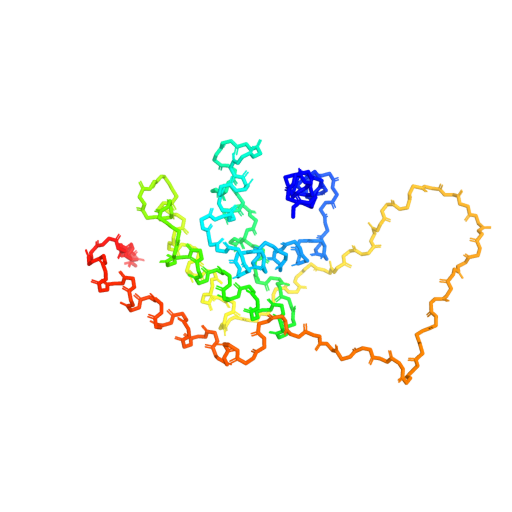C C . ASP A 1 98 ? 5.122 2.595 -17.357 1.00 82.38 98 ASP A C 1
ATOM 775 O O . ASP A 1 98 ? 4.686 2.606 -18.508 1.00 82.38 98 ASP A O 1
ATOM 779 N N . THR A 1 99 ? 4.559 3.347 -16.401 1.00 84.69 99 THR A N 1
ATOM 780 C CA . THR A 1 99 ? 3.340 4.155 -16.612 1.00 84.69 99 THR A CA 1
ATOM 781 C C . THR A 1 99 ? 3.461 5.579 -16.054 1.00 84.69 99 THR A C 1
ATOM 783 O O . THR A 1 99 ? 4.523 6.031 -15.635 1.00 84.69 99 THR A O 1
ATOM 786 N N . GLU A 1 100 ? 2.346 6.314 -16.000 1.00 82.75 100 GLU A N 1
ATOM 787 C CA . GLU A 1 100 ? 2.273 7.628 -15.352 1.00 82.75 100 GLU A CA 1
ATOM 788 C C . GLU A 1 100 ? 2.558 7.598 -13.837 1.00 82.75 100 GLU A C 1
ATOM 790 O O . GLU A 1 100 ? 2.756 8.657 -13.234 1.00 82.75 100 GLU A O 1
ATOM 795 N N . TYR A 1 101 ? 2.608 6.412 -13.218 1.00 89.12 101 TYR A N 1
ATOM 796 C CA . TYR A 1 101 ? 2.944 6.241 -11.803 1.00 89.12 101 TYR A CA 1
ATOM 797 C C . TYR A 1 101 ? 4.444 6.330 -11.510 1.00 89.12 101 TYR A C 1
ATOM 799 O O . TYR A 1 101 ? 4.807 6.481 -10.347 1.00 89.12 101 TYR A O 1
ATOM 807 N N . THR A 1 102 ? 5.325 6.319 -12.516 1.00 90.50 102 THR A N 1
ATOM 808 C CA . THR A 1 102 ? 6.785 6.385 -12.306 1.00 90.50 102 THR A CA 1
ATOM 809 C C . THR A 1 102 ? 7.212 7.616 -11.506 1.00 90.50 102 THR A C 1
ATOM 811 O O . THR A 1 102 ? 8.121 7.549 -10.680 1.00 90.50 102 THR A O 1
ATOM 814 N N . LYS A 1 103 ? 6.488 8.734 -11.651 1.00 91.38 103 LYS A N 1
ATOM 815 C CA . LYS A 1 103 ? 6.694 9.955 -10.851 1.00 91.38 103 LYS A CA 1
ATOM 816 C C . LYS A 1 103 ? 6.472 9.756 -9.343 1.00 91.38 103 LYS A C 1
ATOM 818 O O . LYS A 1 103 ? 7.003 10.522 -8.548 1.00 91.38 103 LYS A O 1
ATOM 823 N N . LEU A 1 104 ? 5.684 8.753 -8.951 1.00 94.69 104 LEU A N 1
ATOM 824 C CA . LEU A 1 104 ? 5.366 8.429 -7.558 1.00 94.69 104 LEU A CA 1
ATOM 825 C C . LEU A 1 104 ? 6.413 7.516 -6.921 1.00 94.69 104 LEU A C 1
ATOM 827 O O . LEU A 1 104 ? 6.432 7.387 -5.700 1.00 94.69 104 LEU A O 1
ATOM 831 N N . TRP A 1 105 ? 7.298 6.906 -7.713 1.00 94.44 105 TRP A N 1
ATOM 832 C CA . TRP A 1 105 ? 8.262 5.940 -7.198 1.00 94.44 105 TRP A CA 1
ATOM 833 C C . TRP A 1 105 ? 9.251 6.563 -6.208 1.00 94.44 105 TRP A C 1
ATOM 835 O O . TRP A 1 105 ? 9.413 6.059 -5.099 1.00 94.44 105 TRP A O 1
ATOM 845 N N . THR A 1 106 ? 9.863 7.695 -6.568 1.00 94.12 106 THR A N 1
ATOM 846 C CA . THR A 1 106 ? 10.825 8.390 -5.696 1.00 94.12 106 THR A CA 1
ATOM 847 C C . THR A 1 106 ? 10.172 8.902 -4.404 1.00 94.12 106 THR A C 1
ATOM 849 O O . THR A 1 106 ? 10.693 8.586 -3.332 1.00 94.12 106 THR A O 1
ATOM 852 N N . PRO A 1 107 ? 9.021 9.608 -4.445 1.00 96.88 107 PRO A N 1
ATOM 853 C CA . PRO A 1 107 ? 8.298 9.982 -3.229 1.00 96.88 107 PRO A CA 1
ATOM 854 C C . PRO A 1 107 ? 7.903 8.787 -2.355 1.00 96.88 107 PRO A C 1
ATOM 856 O O . PRO A 1 107 ? 8.004 8.862 -1.133 1.00 96.88 107 PRO A O 1
ATOM 859 N N . LEU A 1 108 ? 7.490 7.667 -2.959 1.00 97.44 108 LEU A N 1
ATOM 860 C CA . LEU A 1 108 ? 7.114 6.467 -2.214 1.00 97.44 108 LEU A CA 1
ATOM 861 C C . LEU A 1 108 ? 8.320 5.808 -1.531 1.00 97.44 108 LEU A C 1
ATOM 863 O O . LEU A 1 108 ? 8.221 5.412 -0.370 1.00 97.44 108 LEU A O 1
ATOM 867 N N . LEU A 1 109 ? 9.469 5.735 -2.211 1.00 97.06 109 LEU A N 1
ATOM 868 C CA . LEU A 1 109 ? 10.714 5.270 -1.600 1.00 97.06 109 LEU A CA 1
ATOM 869 C C . LEU A 1 109 ? 11.127 6.179 -0.438 1.00 97.06 109 LEU A C 1
ATOM 871 O O . LEU A 1 109 ? 11.508 5.683 0.619 1.00 97.06 109 LEU A O 1
ATOM 875 N N . GLN A 1 110 ? 11.024 7.497 -0.606 1.00 97.44 110 GLN A N 1
ATOM 876 C CA . GLN A 1 110 ? 11.331 8.450 0.458 1.00 97.44 110 GLN A CA 1
ATOM 877 C C . GLN A 1 110 ? 10.396 8.279 1.661 1.00 97.44 110 GLN A C 1
ATOM 879 O O . GLN A 1 110 ? 10.867 8.298 2.795 1.00 97.44 110 GLN A O 1
ATOM 884 N N . ALA A 1 111 ? 9.101 8.048 1.434 1.00 97.81 111 ALA A N 1
ATOM 885 C CA . ALA A 1 111 ? 8.140 7.770 2.499 1.00 97.81 111 ALA A CA 1
ATOM 886 C C . ALA A 1 111 ? 8.460 6.458 3.242 1.00 97.81 111 ALA A C 1
ATOM 888 O O . ALA A 1 111 ? 8.366 6.403 4.469 1.00 97.81 111 ALA A O 1
ATOM 889 N N . LEU A 1 112 ? 8.901 5.420 2.521 1.00 97.94 112 LEU A N 1
ATOM 890 C CA . LEU A 1 112 ? 9.356 4.158 3.111 1.00 97.94 112 LEU A CA 1
ATOM 891 C C . LEU A 1 112 ? 10.643 4.328 3.933 1.00 97.94 112 LEU A C 1
ATOM 893 O O . LEU A 1 112 ? 10.745 3.780 5.026 1.00 97.94 112 LEU A O 1
ATOM 897 N N . ILE A 1 113 ? 11.611 5.110 3.448 1.00 97.25 113 ILE A N 1
ATOM 898 C CA . ILE A 1 113 ? 12.811 5.457 4.228 1.00 97.25 113 ILE A CA 1
ATOM 899 C C . ILE A 1 113 ? 12.414 6.262 5.468 1.00 97.25 113 ILE A C 1
ATOM 901 O O . ILE A 1 113 ? 12.899 5.980 6.559 1.00 97.25 113 ILE A O 1
ATOM 905 N N . GLY A 1 114 ? 11.482 7.207 5.327 1.00 96.88 114 GLY A N 1
ATOM 906 C CA . GLY A 1 114 ? 10.910 7.934 6.455 1.00 96.88 114 GLY A CA 1
ATOM 907 C C . GLY A 1 114 ? 10.374 6.980 7.519 1.00 96.88 114 GLY A C 1
ATOM 908 O O . GLY A 1 114 ? 10.717 7.118 8.682 1.00 96.88 114 GLY A O 1
ATOM 909 N N . LEU A 1 115 ? 9.632 5.939 7.119 1.00 96.44 115 LEU A N 1
ATOM 910 C CA . LEU A 1 115 ? 9.031 4.965 8.044 1.00 96.44 115 LEU A CA 1
ATOM 911 C C . LEU A 1 115 ? 10.080 4.219 8.886 1.00 96.44 115 LEU A C 1
ATOM 913 O O . LEU A 1 115 ? 9.775 3.720 9.968 1.00 96.44 115 LEU A O 1
ATOM 917 N N . PHE A 1 116 ? 11.309 4.126 8.382 1.00 93.88 116 PHE A N 1
ATOM 918 C CA . PHE A 1 116 ? 12.426 3.457 9.037 1.00 93.88 116 PHE A CA 1
ATOM 919 C C . PHE A 1 116 ? 13.276 4.345 9.937 1.00 93.88 116 PHE A C 1
ATOM 921 O O . PHE A 1 116 ? 13.928 3.807 10.836 1.00 93.88 116 PHE A O 1
ATOM 928 N N . GLU A 1 117 ? 13.346 5.639 9.639 1.00 94.50 117 GLU A N 1
ATOM 929 C CA . GLU A 1 117 ? 14.342 6.549 10.217 1.00 94.50 117 GLU A CA 1
ATOM 930 C C . GLU A 1 117 ? 13.721 7.718 10.990 1.00 94.50 117 GLU A C 1
ATOM 932 O O . GLU A 1 117 ? 14.388 8.308 11.837 1.00 94.50 117 GLU A O 1
ATOM 937 N N . LEU A 1 118 ? 12.465 8.071 10.708 1.00 93.56 118 LEU A N 1
ATOM 938 C CA . LEU A 1 118 ? 11.762 9.173 11.355 1.00 93.56 118 LEU A CA 1
ATOM 939 C C . LEU A 1 118 ? 10.867 8.664 12.498 1.00 93.56 118 LEU A C 1
ATOM 941 O O . LEU A 1 118 ? 10.431 7.507 12.483 1.00 93.56 118 LEU A O 1
ATOM 945 N N . PRO A 1 119 ? 10.606 9.511 13.511 1.00 90.38 119 PRO A N 1
ATOM 946 C CA . PRO A 1 119 ? 9.626 9.201 14.544 1.00 90.38 119 PRO A CA 1
ATOM 947 C C . PRO A 1 119 ? 8.211 9.098 13.959 1.00 90.38 119 PRO A C 1
ATOM 949 O O . PRO A 1 119 ? 7.932 9.611 12.877 1.00 90.38 119 PRO A O 1
ATOM 952 N N . GLU A 1 120 ? 7.324 8.440 14.704 1.00 89.69 120 GLU A N 1
ATOM 953 C CA . GLU A 1 120 ? 5.897 8.364 14.372 1.00 89.69 120 GLU A CA 1
ATOM 954 C C . GLU A 1 120 ? 5.285 9.769 14.330 1.00 89.69 120 GLU A C 1
ATOM 956 O O . GLU A 1 120 ? 5.614 10.634 15.145 1.00 89.69 120 GLU A O 1
ATOM 961 N N . ASP A 1 121 ? 4.414 10.004 13.348 1.00 88.81 121 ASP A N 1
ATOM 962 C CA . ASP A 1 121 ? 3.620 11.227 13.286 1.00 88.81 121 ASP A CA 1
ATOM 963 C C . ASP A 1 121 ? 2.379 11.086 14.179 1.00 88.81 121 ASP A C 1
ATOM 965 O O . ASP A 1 121 ? 1.344 10.562 13.759 1.00 88.81 121 ASP A O 1
ATOM 969 N N . ASP A 1 122 ? 2.502 11.590 15.407 1.00 81.81 122 ASP A N 1
ATOM 970 C CA . ASP A 1 122 ? 1.441 11.612 16.423 1.00 81.81 122 ASP A CA 1
ATOM 971 C C . ASP A 1 122 ? 0.729 12.975 16.515 1.00 81.81 122 ASP A C 1
ATOM 973 O O . ASP A 1 122 ? 0.081 13.292 17.514 1.00 81.81 122 ASP A O 1
ATOM 977 N N . THR A 1 123 ? 0.845 13.824 15.487 1.00 78.69 123 THR A N 1
ATOM 978 C CA . THR A 1 123 ? 0.305 15.199 15.522 1.00 78.69 123 THR A CA 1
ATOM 979 C C . THR A 1 123 ? -1.221 15.269 15.589 1.00 78.69 123 THR A C 1
ATOM 981 O O . THR A 1 123 ? -1.769 16.285 16.017 1.00 78.69 123 THR A O 1
ATOM 984 N N . ILE A 1 124 ? -1.912 14.202 15.182 1.00 70.25 124 ILE A N 1
ATOM 985 C CA . ILE A 1 124 ? -3.370 14.098 15.226 1.00 70.25 124 ILE A CA 1
ATOM 986 C C . ILE A 1 124 ? -3.728 12.928 16.147 1.00 70.25 124 ILE A C 1
ATOM 988 O O . ILE A 1 124 ? -3.445 11.781 15.783 1.00 70.25 124 ILE A O 1
ATOM 992 N N . PRO A 1 125 ? -4.364 13.186 17.306 1.00 67.50 125 PRO A N 1
ATOM 993 C CA . PRO A 1 125 ? -4.899 12.132 18.155 1.00 67.50 125 PRO A CA 1
ATOM 994 C C . PRO A 1 125 ? -5.807 11.192 17.358 1.00 67.50 125 PRO A C 1
ATOM 996 O O . PRO A 1 125 ? -6.434 11.585 16.369 1.00 67.50 125 PRO A O 1
ATOM 999 N N . ASP A 1 126 ? -5.893 9.932 17.778 1.00 67.00 126 ASP A N 1
ATOM 1000 C CA . ASP A 1 126 ? -6.911 9.036 17.244 1.00 67.00 126 ASP A CA 1
ATOM 1001 C C . ASP A 1 126 ? -8.277 9.554 17.711 1.00 67.00 126 ASP A C 1
ATOM 1003 O O . ASP A 1 126 ? -8.712 9.241 18.814 1.00 67.00 126 ASP A O 1
ATOM 1007 N N . ASP A 1 127 ? -8.927 10.394 16.898 1.00 57.16 127 ASP A N 1
ATOM 1008 C CA . ASP A 1 127 ? -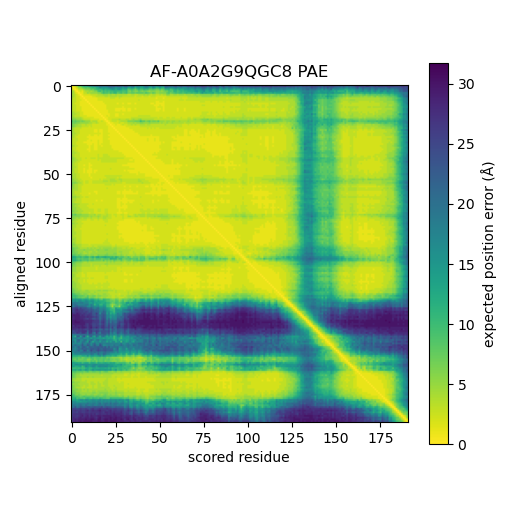10.285 10.862 17.168 1.00 57.16 127 ASP A CA 1
ATOM 1009 C C . ASP A 1 127 ? -11.205 9.639 17.289 1.00 57.16 127 ASP A C 1
ATOM 1011 O O . ASP A 1 127 ? -11.595 9.012 16.298 1.00 57.16 127 ASP A O 1
ATOM 1015 N N . GLU A 1 128 ? -11.550 9.296 18.530 1.00 52.84 128 GLU A N 1
ATOM 1016 C CA . GLU A 1 128 ? -12.609 8.348 18.877 1.00 52.84 128 GLU A CA 1
ATOM 1017 C C . GLU A 1 128 ? -13.989 9.017 18.865 1.00 52.84 128 GLU A C 1
ATOM 1019 O O . GLU A 1 128 ? -14.939 8.495 19.439 1.00 52.84 128 GLU A O 1
ATOM 1024 N N . HIS A 1 129 ? -14.153 10.140 18.161 1.00 47.97 129 HIS A N 1
ATOM 1025 C CA . HIS A 1 129 ? -15.481 10.612 17.790 1.00 47.97 129 HIS A CA 1
ATOM 1026 C C . HIS A 1 129 ? -16.016 9.752 16.641 1.00 47.97 129 HIS A C 1
ATOM 1028 O O . HIS A 1 129 ? -16.086 10.153 15.479 1.00 47.97 129 HIS A O 1
ATOM 1034 N N . PHE A 1 130 ? -16.437 8.534 16.989 1.00 45.69 130 PHE A N 1
ATOM 1035 C CA . PHE A 1 130 ? -17.612 7.982 16.336 1.00 45.69 130 PHE A CA 1
ATOM 1036 C C . PHE A 1 130 ? -18.695 9.059 16.438 1.00 45.69 130 PHE A C 1
ATOM 1038 O O . PHE A 1 130 ? -19.038 9.507 17.531 1.00 45.69 130 PHE A O 1
ATOM 1045 N N . ILE A 1 131 ? -19.206 9.509 15.294 1.00 43.47 131 ILE A N 1
ATOM 1046 C CA . ILE A 1 131 ? -20.544 10.084 15.259 1.00 43.47 131 ILE A CA 1
ATOM 1047 C C . ILE A 1 131 ? -21.451 8.902 15.607 1.00 43.47 131 ILE A C 1
ATOM 1049 O O . ILE A 1 131 ? -21.857 8.144 14.725 1.00 43.47 131 ILE A O 1
ATOM 1053 N N . ASP A 1 132 ? -21.653 8.676 16.906 1.00 42.38 132 ASP A N 1
ATOM 1054 C CA . ASP A 1 132 ? -22.810 7.947 17.391 1.00 42.38 132 ASP A CA 1
ATOM 1055 C C . ASP A 1 132 ? -24.000 8.736 16.864 1.00 42.38 132 ASP A C 1
ATOM 1057 O O . ASP A 1 132 ? -24.234 9.885 17.238 1.00 42.38 132 ASP A O 1
ATOM 1061 N N . ILE A 1 133 ? -24.685 8.149 15.889 1.00 46.34 133 ILE A N 1
ATOM 1062 C CA . ILE A 1 133 ? -26.001 8.623 15.501 1.00 46.34 133 ILE A CA 1
ATOM 1063 C C . ILE A 1 133 ? -26.844 8.512 16.778 1.00 46.34 133 ILE A C 1
ATOM 1065 O O . ILE A 1 133 ? -27.011 7.418 17.310 1.00 46.34 133 ILE A O 1
ATOM 1069 N N . GLU A 1 134 ? -27.243 9.678 17.272 1.00 43.16 134 GLU A N 1
ATOM 1070 C CA . GLU A 1 134 ? -27.916 10.003 18.530 1.00 43.16 134 GLU A CA 1
ATOM 1071 C C . GLU A 1 134 ? -28.810 8.934 19.194 1.00 43.16 134 GLU A C 1
ATOM 1073 O O . GLU A 1 134 ? -29.595 8.228 18.561 1.00 43.16 134 GLU A O 1
ATOM 1078 N N . ASP A 1 135 ? -28.755 8.997 20.531 1.00 44.53 135 ASP A N 1
ATOM 1079 C CA . ASP A 1 135 ? -29.826 8.775 21.507 1.00 44.53 135 ASP A CA 1
ATOM 1080 C C . ASP A 1 135 ? -30.341 7.356 21.774 1.00 44.53 135 ASP A C 1
ATOM 1082 O O . ASP A 1 135 ? -31.414 6.926 21.349 1.00 44.53 135 ASP A O 1
ATOM 1086 N N . THR A 1 136 ? -29.681 6.681 22.720 1.00 43.88 136 THR A N 1
ATOM 1087 C CA . THR A 1 136 ? -30.413 5.921 23.745 1.00 43.88 136 THR A CA 1
ATOM 1088 C C . THR A 1 136 ? -29.664 5.988 25.086 1.00 43.88 136 THR A C 1
ATOM 1090 O O . THR A 1 136 ? -28.527 5.523 25.162 1.00 43.88 136 THR A O 1
ATOM 1093 N N . PRO A 1 137 ? -30.253 6.524 26.176 1.00 46.06 137 PRO A N 1
ATOM 1094 C CA . PRO A 1 137 ? -29.665 6.454 27.511 1.00 46.06 137 PRO A CA 1
ATOM 1095 C C . PRO A 1 137 ? -29.829 5.023 28.037 1.00 46.06 137 PRO A C 1
ATOM 1097 O O . PRO A 1 137 ? -30.752 4.710 28.786 1.00 46.06 137 PRO A O 1
ATOM 1100 N N . GLY A 1 138 ? -28.975 4.114 27.576 1.00 48.53 138 GLY A N 1
ATOM 1101 C CA . GLY A 1 138 ? -29.108 2.691 27.852 1.00 48.53 138 GLY A CA 1
ATOM 1102 C C . GLY A 1 138 ? -27.761 1.987 27.853 1.00 48.53 138 GLY A C 1
ATOM 1103 O O . GLY A 1 138 ? -27.185 1.763 26.801 1.00 48.53 138 GLY A O 1
ATOM 1104 N N . TYR A 1 139 ? -27.313 1.614 29.053 1.00 52.75 139 TYR A N 1
ATOM 1105 C CA . TYR A 1 139 ? -26.335 0.557 29.337 1.00 52.75 139 TYR A CA 1
ATOM 1106 C C . TYR A 1 139 ? -25.021 0.604 28.524 1.00 52.75 139 TYR A C 1
ATOM 1108 O O . TYR A 1 139 ? -24.901 0.008 27.458 1.00 52.75 139 TYR A O 1
ATOM 1116 N N . GLN A 1 140 ? -23.976 1.225 29.084 1.00 55.75 140 GLN A N 1
ATOM 1117 C CA . GLN A 1 140 ? -22.608 1.017 28.597 1.00 55.75 140 GLN A CA 1
ATOM 1118 C C . GLN A 1 140 ? -22.227 -0.464 28.767 1.00 55.75 140 GLN A C 1
ATOM 1120 O O . GLN A 1 140 ? -22.038 -0.948 29.884 1.00 55.75 140 GLN A O 1
ATOM 1125 N N . THR A 1 141 ? -22.100 -1.202 27.664 1.00 61.0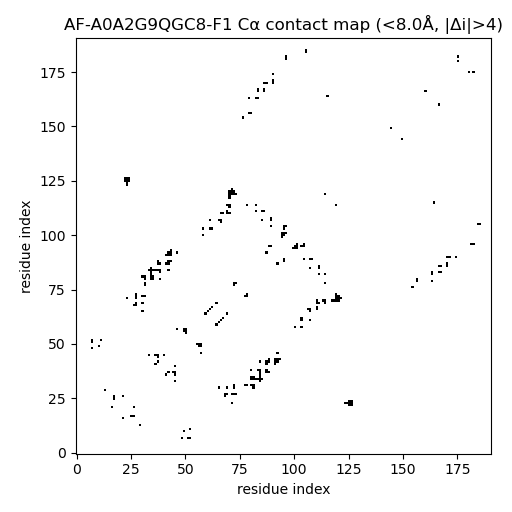9 141 THR A N 1
ATOM 1126 C CA . THR A 1 141 ? -21.520 -2.551 27.661 1.00 61.09 141 THR A CA 1
ATOM 1127 C C . THR A 1 141 ? -20.026 -2.470 27.962 1.00 61.09 141 THR A C 1
ATOM 1129 O O . THR A 1 141 ? -19.217 -2.192 27.080 1.00 61.09 141 THR A O 1
ATOM 1132 N N . ALA A 1 142 ? -19.646 -2.725 29.214 1.00 61.88 142 ALA A N 1
ATOM 1133 C CA . ALA A 1 142 ? -18.248 -2.885 29.592 1.00 61.88 142 ALA A CA 1
ATOM 1134 C C . ALA A 1 142 ? -17.697 -4.202 29.014 1.00 61.88 142 ALA A C 1
ATOM 1136 O O . ALA A 1 142 ? -18.137 -5.294 29.377 1.00 61.88 142 ALA A O 1
ATOM 1137 N N . PHE A 1 143 ? -16.715 -4.112 28.117 1.00 70.81 143 PHE A N 1
ATOM 1138 C CA . PHE A 1 143 ? -15.963 -5.274 27.648 1.00 70.81 143 PHE A CA 1
ATOM 1139 C C . PHE A 1 143 ? -14.973 -5.710 28.737 1.00 70.81 143 PHE A C 1
ATOM 1141 O O . PHE A 1 143 ? -14.017 -4.999 29.035 1.00 70.81 143 PHE A O 1
ATOM 1148 N N . SER A 1 144 ? -15.190 -6.878 29.346 1.00 72.94 144 SER A N 1
ATOM 1149 C CA . SER A 1 144 ? -14.215 -7.494 30.255 1.00 72.94 144 SER A CA 1
ATOM 1150 C C . SER A 1 144 ? -13.342 -8.484 29.491 1.00 72.94 144 SER A C 1
ATOM 1152 O O . SER A 1 144 ? -13.764 -9.599 29.186 1.00 72.94 144 SER A O 1
ATOM 1154 N N . GLN A 1 145 ? -12.111 -8.083 29.173 1.00 66.75 145 GLN A N 1
ATOM 1155 C CA . GLN A 1 145 ? -11.127 -8.989 28.589 1.00 66.75 145 GLN A CA 1
ATOM 1156 C C . GLN A 1 145 ? -10.635 -9.977 29.657 1.00 66.75 145 GLN A C 1
ATOM 1158 O O . GLN A 1 145 ? -10.191 -9.581 30.733 1.00 66.75 145 GLN A O 1
ATOM 1163 N N . LEU A 1 146 ? -10.698 -11.278 29.367 1.00 76.69 146 LEU A N 1
ATOM 1164 C CA . LEU A 1 146 ? -10.175 -12.311 30.262 1.00 76.69 146 LEU A CA 1
ATOM 1165 C C . LEU A 1 146 ? -8.644 -12.209 30.335 1.00 76.69 146 LEU A C 1
ATOM 1167 O O . LEU A 1 146 ? -7.957 -12.511 29.358 1.00 76.69 146 LEU A O 1
ATOM 1171 N N . ALA A 1 147 ? -8.115 -11.839 31.504 1.00 69.25 147 ALA A N 1
ATOM 1172 C CA . ALA A 1 147 ? -6.690 -11.570 31.736 1.00 69.25 147 ALA A CA 1
ATOM 1173 C C . ALA A 1 147 ? -5.738 -12.717 31.330 1.00 69.25 147 ALA A C 1
ATOM 1175 O O . ALA A 1 147 ? -4.586 -12.472 30.988 1.00 69.25 147 ALA A O 1
ATOM 1176 N N . PHE A 1 148 ? -6.220 -13.964 31.320 1.00 67.06 148 PHE A N 1
ATOM 1177 C CA . PHE A 1 148 ? -5.429 -15.156 30.981 1.00 67.06 148 PHE A CA 1
ATOM 1178 C C . PHE A 1 148 ? -5.706 -15.726 29.580 1.00 67.06 148 PHE A C 1
ATOM 1180 O O . PHE A 1 148 ? -5.059 -16.688 29.176 1.00 67.06 148 PHE A O 1
ATOM 1187 N N . ALA A 1 149 ? -6.638 -15.139 28.821 1.00 66.81 149 ALA A N 1
ATOM 1188 C CA . ALA A 1 149 ? -6.965 -15.549 27.450 1.00 66.81 149 ALA A CA 1
ATOM 1189 C C . ALA A 1 149 ? -6.505 -14.512 26.409 1.00 66.81 149 ALA A C 1
ATOM 1191 O O . ALA A 1 149 ? -7.092 -14.396 25.329 1.00 66.81 149 ALA A O 1
ATOM 1192 N N . GLY A 1 150 ? -5.463 -13.738 26.730 1.00 58.62 150 GLY A N 1
ATOM 1193 C CA . GLY A 1 150 ? -4.835 -12.822 25.785 1.00 58.62 150 GLY A CA 1
ATOM 1194 C C . GLY A 1 150 ? -4.317 -13.595 24.573 1.00 58.62 150 GLY A C 1
ATOM 1195 O O . GLY A 1 150 ? -3.417 -14.428 24.693 1.00 58.62 150 GLY A O 1
ATOM 1196 N N . ARG A 1 151 ? -4.892 -13.348 23.391 1.00 61.72 151 ARG A N 1
ATOM 1197 C CA . ARG A 1 151 ? -4.312 -13.849 22.141 1.00 61.72 151 ARG A CA 1
ATOM 1198 C C . ARG A 1 151 ? -2.958 -13.169 21.966 1.00 61.72 151 ARG A C 1
ATOM 1200 O O . ARG A 1 151 ? -2.891 -11.946 22.013 1.00 61.72 151 ARG A O 1
ATOM 1207 N N . LYS A 1 152 ? -1.896 -13.954 21.765 1.00 65.75 152 LYS A N 1
ATOM 1208 C CA . LYS A 1 152 ? -0.599 -13.403 21.354 1.00 65.75 152 LYS A CA 1
ATOM 1209 C C . LYS A 1 152 ? -0.802 -12.605 20.067 1.00 65.75 152 LYS A C 1
ATOM 1211 O O . LYS A 1 152 ? -1.501 -13.086 19.171 1.00 65.75 152 LYS A O 1
ATOM 1216 N N . GLU A 1 153 ? -0.206 -11.418 19.990 1.00 69.19 153 GLU A N 1
ATOM 1217 C CA . GLU A 1 153 ? -0.149 -10.648 18.748 1.00 69.19 153 GLU A CA 1
ATOM 1218 C C . GLU A 1 153 ? 0.395 -11.545 17.634 1.00 69.19 153 GLU A C 1
ATOM 1220 O O . GLU A 1 153 ? 1.480 -12.122 17.733 1.00 69.19 153 GLU A O 1
ATOM 1225 N N . HIS A 1 154 ? -0.425 -11.744 16.605 1.00 79.44 154 HIS A N 1
ATOM 1226 C CA . HIS A 1 154 ? -0.089 -12.601 15.484 1.00 79.44 154 HIS A CA 1
ATOM 1227 C C . HIS A 1 154 ? 0.600 -11.755 14.420 1.00 79.44 154 HIS A C 1
ATOM 1229 O O . HIS A 1 154 ? -0.063 -10.975 13.743 1.00 79.44 154 HIS A O 1
ATOM 1235 N N . ASP A 1 155 ? 1.911 -11.931 14.260 1.00 84.56 155 ASP A N 1
ATOM 1236 C CA . ASP A 1 155 ? 2.653 -11.368 13.134 1.00 84.56 155 ASP A CA 1
ATOM 1237 C C . ASP A 1 155 ? 2.370 -12.207 11.870 1.00 84.56 155 ASP A C 1
ATOM 1239 O O . ASP A 1 155 ? 2.838 -13.347 11.777 1.00 84.56 155 ASP A O 1
ATOM 1243 N N . PRO A 1 156 ? 1.621 -11.679 10.881 1.00 83.06 156 PRO A N 1
ATOM 1244 C 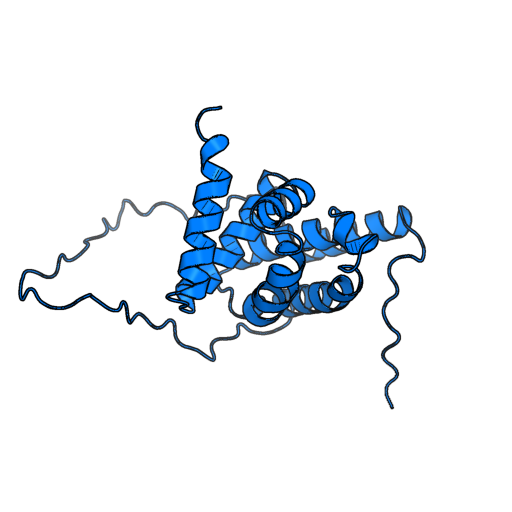CA . PRO A 1 156 ? 1.298 -12.419 9.665 1.00 83.06 156 PRO A CA 1
ATOM 1245 C C . PRO A 1 156 ? 2.491 -12.546 8.705 1.00 83.06 156 PRO A C 1
ATOM 1247 O O . PRO A 1 156 ? 2.412 -13.319 7.751 1.00 83.06 156 PRO A O 1
ATOM 1250 N N . ILE A 1 157 ? 3.562 -11.773 8.918 1.00 85.06 157 ILE A N 1
ATOM 1251 C CA . ILE A 1 157 ? 4.824 -11.850 8.172 1.00 85.06 157 ILE A CA 1
ATOM 1252 C C . ILE A 1 157 ? 5.753 -12.884 8.824 1.00 85.06 157 ILE A C 1
ATOM 1254 O O . ILE A 1 157 ? 6.517 -13.561 8.135 1.00 85.06 157 ILE A O 1
ATOM 1258 N N . GLY A 1 158 ? 5.684 -13.019 10.151 1.00 80.62 158 GLY A N 1
ATOM 1259 C CA . GLY A 1 158 ? 6.489 -13.953 10.935 1.00 80.62 158 GLY A CA 1
ATOM 1260 C C . GLY A 1 158 ? 7.994 -13.793 10.691 1.00 80.62 158 GLY A C 1
ATOM 1261 O O . GLY A 1 158 ? 8.492 -12.697 10.424 1.00 80.62 158 GLY A O 1
ATOM 1262 N N . GLU A 1 159 ? 8.733 -14.900 10.734 1.00 76.06 159 GLU A N 1
ATOM 1263 C CA . GLU A 1 159 ? 10.189 -14.927 10.502 1.00 76.06 159 GLU A CA 1
ATOM 1264 C C . GLU A 1 159 ? 10.588 -14.811 9.019 1.00 76.06 159 GLU A C 1
ATOM 1266 O O . GLU A 1 159 ? 11.775 -14.734 8.708 1.00 76.06 159 GLU A O 1
ATOM 1271 N N . MET A 1 160 ? 9.626 -14.756 8.080 1.00 76.25 160 MET A N 1
ATOM 1272 C CA . MET A 1 160 ? 9.944 -14.627 6.647 1.00 76.25 160 MET A CA 1
ATOM 1273 C C . MET A 1 160 ? 10.766 -13.368 6.352 1.00 76.25 160 MET A C 1
ATOM 1275 O O . MET A 1 160 ? 11.577 -13.356 5.427 1.00 76.25 160 MET A O 1
ATOM 1279 N N . VAL A 1 161 ? 10.561 -12.306 7.136 1.00 83.25 161 VAL A N 1
ATOM 1280 C CA . VAL A 1 161 ? 11.323 -11.061 7.038 1.00 83.25 161 VAL A CA 1
ATOM 1281 C C . VAL A 1 161 ? 11.770 -10.643 8.432 1.00 83.25 161 VAL A C 1
ATOM 1283 O O . VAL A 1 161 ? 11.002 -10.056 9.187 1.00 83.25 161 VAL A O 1
ATOM 1286 N N . ASN A 1 162 ? 13.032 -10.903 8.768 1.00 81.31 162 ASN A N 1
ATOM 1287 C CA . ASN A 1 162 ? 13.597 -10.494 10.059 1.00 81.31 162 ASN A CA 1
ATOM 1288 C C . ASN A 1 162 ? 13.927 -8.997 10.109 1.00 81.31 162 ASN A C 1
ATOM 1290 O O . ASN A 1 162 ? 13.726 -8.349 11.130 1.00 81.31 162 ASN A O 1
ATOM 1294 N N . ASN A 1 163 ? 14.412 -8.432 8.999 1.00 91.00 163 ASN A N 1
ATOM 1295 C CA . ASN A 1 163 ? 14.764 -7.018 8.914 1.00 91.00 163 ASN A CA 1
ATOM 1296 C C . ASN A 1 163 ? 14.222 -6.401 7.610 1.00 91.00 163 ASN A C 1
ATOM 1298 O O . ASN A 1 163 ? 14.784 -6.646 6.536 1.00 91.00 163 ASN A O 1
ATOM 1302 N N . PRO A 1 164 ? 13.160 -5.577 7.686 1.00 92.25 164 PRO A N 1
ATOM 1303 C CA . PRO A 1 164 ? 12.581 -4.917 6.517 1.00 92.25 164 PRO A CA 1
ATOM 1304 C C . PRO A 1 164 ? 13.550 -3.992 5.767 1.00 92.25 164 PRO A C 1
ATOM 1306 O O . PRO A 1 164 ? 13.436 -3.870 4.550 1.00 92.25 164 PRO A O 1
ATOM 1309 N N . LYS A 1 165 ? 14.541 -3.393 6.446 1.00 94.31 165 LYS A N 1
ATOM 1310 C CA . LYS A 1 165 ? 15.563 -2.557 5.790 1.00 94.31 165 LYS A CA 1
ATOM 1311 C C . LYS A 1 165 ? 16.472 -3.402 4.892 1.00 94.31 165 LYS A C 1
ATOM 1313 O O . LYS A 1 165 ? 16.777 -3.008 3.769 1.00 94.31 165 LYS A O 1
ATOM 1318 N N . ILE A 1 166 ? 16.861 -4.595 5.359 1.00 94.50 166 ILE A N 1
ATOM 1319 C CA . ILE A 1 166 ? 17.651 -5.550 4.561 1.00 94.50 166 ILE A CA 1
ATOM 1320 C C . ILE A 1 166 ? 16.835 -6.039 3.363 1.00 94.50 166 ILE A C 1
ATOM 1322 O O . ILE A 1 166 ? 17.360 -6.080 2.251 1.00 94.50 166 ILE A O 1
ATOM 1326 N N . LEU A 1 167 ? 15.551 -6.357 3.568 1.00 95.31 167 LEU A N 1
ATOM 1327 C CA . LEU A 1 167 ? 14.658 -6.738 2.473 1.00 95.31 167 LEU A CA 1
ATOM 1328 C C . LEU A 1 167 ? 14.585 -5.638 1.408 1.00 95.31 167 LEU A C 1
ATOM 1330 O O . LEU A 1 167 ? 14.718 -5.943 0.222 1.00 95.31 167 LEU A O 1
ATOM 1334 N N . LEU A 1 168 ? 14.410 -4.376 1.816 1.00 96.06 168 LEU A N 1
ATOM 1335 C CA . LEU A 1 168 ? 14.389 -3.245 0.891 1.00 96.06 168 LEU A CA 1
ATOM 1336 C C . LEU A 1 168 ? 15.692 -3.169 0.091 1.00 96.06 168 LEU A C 1
ATOM 1338 O O . LEU A 1 168 ? 15.649 -3.136 -1.137 1.00 96.06 168 LEU A O 1
ATOM 1342 N N . ALA A 1 169 ? 16.845 -3.204 0.762 1.00 95.25 169 ALA A N 1
ATOM 1343 C CA . ALA A 1 169 ? 18.146 -3.130 0.102 1.00 95.25 169 ALA A CA 1
ATOM 1344 C C . ALA A 1 169 ? 18.346 -4.261 -0.924 1.00 95.25 169 ALA A C 1
ATOM 1346 O O . ALA A 1 169 ? 18.756 -4.013 -2.05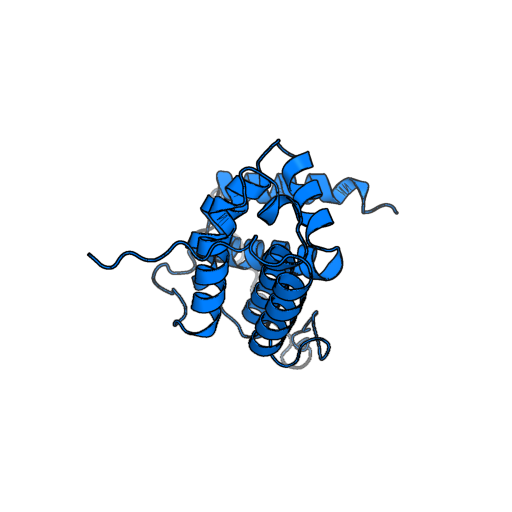9 1.00 95.25 169 ALA A O 1
ATOM 1347 N N . GLN A 1 170 ? 18.002 -5.498 -0.557 1.00 95.31 170 GLN A N 1
ATOM 1348 C CA . GLN A 1 170 ? 18.094 -6.652 -1.452 1.00 95.31 170 GLN A CA 1
ATOM 1349 C C . GLN A 1 170 ? 17.127 -6.548 -2.637 1.00 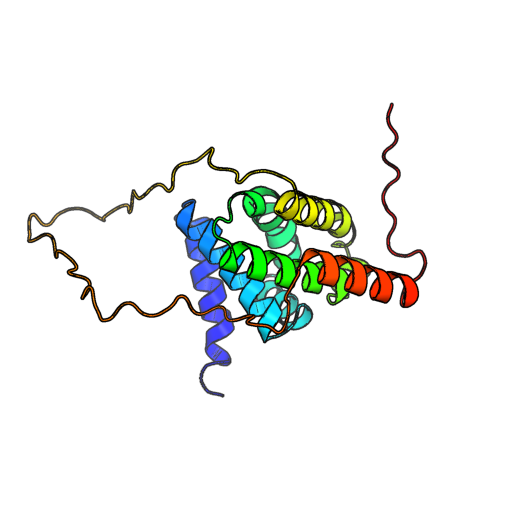95.31 170 GLN A C 1
ATOM 1351 O O . GLN A 1 170 ? 17.496 -6.887 -3.762 1.00 95.31 170 GLN A O 1
ATOM 1356 N N . SER A 1 171 ? 15.903 -6.074 -2.404 1.00 93.94 171 SER A N 1
ATOM 1357 C CA . SER A 1 171 ? 14.879 -5.939 -3.447 1.00 93.94 171 SER A CA 1
ATOM 1358 C C . SER A 1 171 ? 15.234 -4.826 -4.433 1.00 93.94 171 SER A C 1
ATOM 1360 O O . SER A 1 171 ? 15.119 -5.017 -5.641 1.00 93.94 171 SER A O 1
ATOM 1362 N N . LEU A 1 172 ? 15.766 -3.702 -3.944 1.00 93.19 172 LEU A N 1
ATOM 1363 C CA . LEU A 1 172 ? 16.293 -2.626 -4.786 1.00 93.19 172 LEU A CA 1
ATOM 1364 C C . LEU A 1 172 ? 17.513 -3.074 -5.591 1.00 93.19 172 LEU A C 1
ATOM 1366 O O . LEU A 1 172 ? 17.617 -2.737 -6.767 1.00 93.19 172 LEU A O 1
ATOM 1370 N N . HIS A 1 173 ? 18.419 -3.855 -4.995 1.00 92.44 173 HIS A N 1
ATOM 1371 C CA . HIS A 1 173 ? 19.558 -4.410 -5.725 1.00 92.44 173 HIS A CA 1
ATOM 1372 C C . HIS A 1 173 ? 19.094 -5.310 -6.877 1.00 92.44 173 HIS A C 1
ATOM 1374 O O . HIS A 1 173 ? 19.541 -5.123 -8.006 1.00 92.44 173 HIS A O 1
ATOM 1380 N N . LYS A 1 174 ? 18.147 -6.223 -6.619 1.00 92.44 174 LYS A N 1
ATOM 1381 C CA . LYS A 1 174 ? 17.540 -7.080 -7.651 1.00 92.44 174 LYS A CA 1
ATOM 1382 C C . LYS A 1 174 ? 16.842 -6.271 -8.746 1.00 92.44 174 LYS A C 1
ATOM 1384 O O . LYS A 1 174 ? 17.008 -6.573 -9.922 1.00 92.44 174 LYS A O 1
ATOM 1389 N N . LEU A 1 175 ? 16.081 -5.240 -8.377 1.00 90.06 175 LEU A N 1
ATOM 1390 C CA . LEU A 1 175 ? 15.421 -4.364 -9.347 1.00 90.06 175 LEU A CA 1
ATOM 1391 C C . LEU A 1 175 ? 16.448 -3.619 -10.214 1.00 90.06 175 LEU A C 1
ATOM 1393 O O . LEU A 1 175 ? 16.291 -3.539 -11.428 1.00 90.06 175 LEU A O 1
ATOM 1397 N N . SER A 1 176 ? 17.511 -3.100 -9.595 1.00 88.94 176 SER A N 1
ATOM 1398 C CA . SER A 1 176 ? 18.577 -2.355 -10.272 1.00 88.94 176 SER A CA 1
ATOM 1399 C C . SER A 1 176 ? 19.347 -3.220 -11.272 1.00 88.94 176 SER A C 1
ATOM 1401 O O . SER A 1 176 ? 19.636 -2.770 -12.380 1.00 88.94 176 SER A O 1
ATOM 1403 N N . THR A 1 177 ? 19.637 -4.478 -10.922 1.00 89.44 177 THR A N 1
ATOM 1404 C CA . THR A 1 177 ? 20.302 -5.417 -11.837 1.00 89.44 177 THR A CA 1
ATOM 1405 C C . THR A 1 177 ? 19.381 -5.890 -12.960 1.00 89.44 177 THR A C 1
ATOM 1407 O O . THR A 1 177 ? 19.850 -6.061 -14.083 1.00 89.44 177 THR A O 1
ATOM 1410 N N . ALA A 1 178 ? 18.082 -6.061 -12.692 1.00 85.81 178 ALA A N 1
ATOM 1411 C CA . ALA A 1 178 ? 17.096 -6.450 -13.700 1.00 85.81 178 ALA A CA 1
ATOM 1412 C C . ALA A 1 178 ? 16.773 -5.320 -14.695 1.00 85.81 178 ALA A C 1
ATOM 1414 O O . ALA A 1 178 ? 16.578 -5.582 -15.881 1.00 85.81 178 ALA A O 1
ATOM 1415 N N . CYS A 1 179 ? 16.746 -4.067 -14.229 1.00 78.69 179 CYS A N 1
ATOM 1416 C CA . CYS A 1 179 ? 16.367 -2.897 -15.023 1.00 78.69 179 CYS A CA 1
ATOM 1417 C C . CYS A 1 179 ? 17.372 -1.733 -14.869 1.00 78.69 179 CYS A C 1
ATOM 1419 O O . CYS A 1 179 ? 17.014 -0.684 -14.313 1.00 78.69 179 CYS A O 1
ATOM 1421 N N . PRO A 1 180 ? 18.615 -1.860 -15.378 1.00 77.00 180 PRO A N 1
ATOM 1422 C CA . PRO A 1 180 ? 19.625 -0.812 -15.245 1.00 77.00 180 PRO A CA 1
ATOM 1423 C C . PRO A 1 180 ? 19.158 0.519 -15.854 1.00 77.00 180 PRO A C 1
ATOM 1425 O O . PRO A 1 180 ? 18.654 0.563 -16.975 1.00 77.00 180 PRO A O 1
ATOM 1428 N N . GLY A 1 181 ? 19.328 1.621 -15.118 1.00 71.12 181 GLY A N 1
ATOM 1429 C CA . GLY A 1 181 ? 19.074 2.983 -15.610 1.00 71.12 181 GLY A CA 1
ATOM 1430 C C . GLY A 1 181 ? 17.610 3.447 -15.635 1.00 71.12 181 GLY A C 1
ATOM 1431 O O . GLY A 1 181 ? 17.366 4.613 -15.936 1.00 71.12 181 GLY A O 1
ATOM 1432 N N . ARG A 1 182 ? 16.632 2.597 -15.285 1.00 70.12 182 ARG A N 1
ATOM 1433 C CA . ARG A 1 182 ? 15.209 3.002 -15.233 1.00 70.12 182 ARG A CA 1
ATOM 1434 C C . ARG A 1 182 ? 14.847 3.805 -13.989 1.00 70.12 182 ARG A C 1
ATOM 1436 O O . ARG A 1 182 ? 14.021 4.712 -14.053 1.00 70.12 182 ARG A O 1
ATOM 1443 N N . VAL A 1 183 ? 15.493 3.509 -12.866 1.00 63.91 183 VAL A N 1
ATOM 1444 C CA . VAL A 1 183 ? 15.291 4.243 -11.617 1.00 63.91 183 VAL A CA 1
ATOM 1445 C C . VAL A 1 183 ? 16.109 5.530 -11.674 1.00 63.91 183 VAL A C 1
ATOM 1447 O O . VAL A 1 183 ? 17.248 5.601 -11.213 1.00 63.91 183 VAL A O 1
ATOM 1450 N N . SER A 1 184 ? 15.540 6.560 -12.293 1.00 53.72 184 SER A N 1
ATOM 1451 C CA . SER A 1 184 ? 16.113 7.901 -12.238 1.00 53.72 184 SER A CA 1
ATOM 1452 C C . SER A 1 184 ? 15.851 8.481 -10.852 1.00 53.72 184 SER A C 1
ATOM 1454 O O . SER A 1 184 ? 14.777 9.019 -10.589 1.00 53.72 184 SER A O 1
ATOM 1456 N N . ILE A 1 185 ? 16.837 8.387 -9.957 1.00 52.41 185 ILE A N 1
ATOM 1457 C CA . ILE A 1 185 ? 16.885 9.231 -8.760 1.00 52.41 185 ILE A CA 1
ATOM 1458 C C . ILE A 1 185 ? 16.980 10.657 -9.303 1.00 52.41 185 ILE A C 1
ATOM 1460 O O . ILE A 1 185 ? 18.040 11.060 -9.788 1.00 52.41 185 ILE A O 1
ATOM 1464 N N . GLN A 1 186 ? 15.853 11.379 -9.346 1.00 44.34 186 GLN A N 1
ATOM 1465 C CA . GLN A 1 186 ? 15.827 12.775 -9.774 1.00 44.34 186 GLN A CA 1
ATOM 1466 C C . GLN A 1 186 ? 16.939 13.489 -9.016 1.00 44.34 186 GLN A C 1
ATOM 1468 O O . GLN A 1 186 ? 16.949 13.497 -7.785 1.00 44.34 186 GLN A O 1
ATOM 1473 N N . LYS A 1 187 ? 17.924 14.001 -9.762 1.00 41.50 187 LYS A N 1
ATOM 1474 C CA . LYS A 1 187 ? 19.032 14.767 -9.205 1.00 41.50 187 LYS A CA 1
ATOM 1475 C C . LYS A 1 187 ? 18.399 15.879 -8.378 1.00 41.50 187 LYS A C 1
ATOM 1477 O O . LYS A 1 187 ? 17.823 16.800 -8.951 1.00 41.50 187 LYS A O 1
ATOM 1482 N N . TYR A 1 188 ? 18.466 15.771 -7.053 1.00 40.97 188 TYR A N 1
ATOM 1483 C CA . TYR A 1 188 ? 18.176 16.887 -6.168 1.00 40.97 188 TYR A CA 1
ATOM 1484 C C . TYR A 1 188 ? 19.222 17.952 -6.499 1.00 40.97 188 TYR A C 1
ATOM 1486 O O . TYR A 1 188 ? 20.354 17.909 -6.018 1.00 40.97 188 TYR A O 1
ATOM 1494 N N . VAL A 1 189 ? 18.867 18.866 -7.400 1.00 38.50 189 VAL A N 1
ATOM 1495 C CA . VAL A 1 189 ? 19.603 20.104 -7.614 1.00 38.50 189 VAL A CA 1
ATOM 1496 C C . VAL A 1 189 ? 19.368 20.913 -6.346 1.00 38.50 189 VAL A C 1
ATOM 1498 O O . VAL A 1 189 ? 18.347 21.579 -6.199 1.00 38.50 189 VAL A O 1
ATOM 1501 N N . ARG A 1 190 ? 20.285 20.785 -5.381 1.00 43.34 190 ARG A N 1
ATOM 1502 C CA . ARG A 1 190 ? 20.456 21.814 -4.355 1.00 43.34 190 ARG A CA 1
ATOM 1503 C C . ARG A 1 190 ? 20.817 23.092 -5.107 1.00 43.34 190 ARG A C 1
ATOM 1505 O O . ARG A 1 190 ? 21.883 23.145 -5.718 1.00 43.34 190 ARG A O 1
ATOM 1512 N N . THR A 1 191 ? 19.891 24.043 -5.115 1.00 41.09 191 THR A N 1
ATOM 1513 C CA . THR A 1 191 ? 20.194 25.447 -5.405 1.00 41.09 191 THR A CA 1
ATOM 1514 C C . THR A 1 191 ? 20.401 26.139 -4.070 1.00 41.09 191 THR A C 1
ATOM 1516 O O . THR A 1 191 ? 19.665 25.764 -3.126 1.00 41.09 191 THR A O 1
#

InterPro domains:
  IPR005043 Exportin-2, C-terminal [PF03378] (2-184)
  IPR011989 Armadillo-like helical [G3DSA:1.25.10.10] (1-190)
  IPR016024 Armadillo-type fold [SSF48371] (3-181)

Radius of gyration: 18.87 Å; Cα contacts (8 Å, |Δi|>4): 157; chains: 1; bounding box: 51×45×49 Å

Foldseek 3Di:
DVCPVCLLVVVVVLVVCCPPPDWLVSLLVVLLVLLLCCVVPNLQVSQCSQCVNPNPRSLVCLPPRCLVNVLQNDDPLSLLSNLNSLLRNLQVHVCCQPHPNVVSNLSSVVSSVCSVPPHRDCVHPRPPPPVPVDDDPDDDPDDDDDPPPDDPPDRPCPPVPPDSVVVSVVSVVVSCVVDPPSNPPPPPPPD

Mean predicted aligned error: 8.67 Å

Organism: Aquarana catesbeiana (NCBI:txid8400)

Sequence (191 aa):
ACLEQYKRQVFIVLFQRLQSSKTTKFVKSFLVFLNLYCVKYGAIALQEMVDSIQPKMFGMVVEKIIIPEIQKVSGPIEKKICAVGLTKVLTECPPMMDTEYTKLWTPLLQALIGLFELPEDDTIPDDEHFIDIEDTPGYQTAFSQLAFAGRKEHDPIGEMVNNPKILLAQSLHKLSTACPGRVSIQKYVRT

Solvent-accessible surface area (backbone atoms only — not comparable to full-atom values): 11423 Å² total; per-residue (Å²): 119,86,61,63,80,46,49,62,54,53,52,50,54,53,53,48,42,57,73,77,65,69,36,53,60,55,52,38,53,49,50,32,47,54,16,45,47,18,63,76,64,30,28,50,55,45,43,53,54,41,30,72,77,41,82,67,39,40,54,48,43,46,65,72,42,47,46,78,48,51,43,47,43,67,59,75,62,45,41,47,36,32,48,48,14,50,40,36,38,74,60,58,21,65,58,42,68,78,46,90,37,35,78,50,42,63,58,43,53,51,39,52,51,40,60,74,76,49,75,71,53,70,89,64,70,67,64,78,73,69,82,70,80,77,87,73,103,66,78,87,81,79,84,80,78,60,88,87,68,68,76,75,87,78,60,92,66,53,80,84,59,84,48,58,69,59,53,41,54,54,44,51,50,53,39,43,71,76,44,71,84,70,80,70,74,74,78,81,76,83,124

Nearest PDB structures (foldseek):
  1wa5-assembly1_C  TM=8.218E-01  e=1.332E-05  Saccharomyces cerevisiae
  1z3h-assembly2_B  TM=7.819E-01  e=9.309E-05  Saccharomyces cerevisiae
  1z3h-assembly1_A  TM=7.802E-01  e=1.149E-03  Saccharomyces cerevisiae

Secondary structure (DSSP, 8-state):
-TTHHHHHHHHHHHHHHHHHS--HHHHHHHHHHHHHHHHHH-HHHHHHHHHTTSTTHHHHHIIIIIHHHGGG--SHHHHHHHHHHHHHHHHH-THHHHSTTHHHHHHHHHHHHHHHHSPP--SS---------S------------TT--PPP--SSGGG-S-HHHHHHHHHHHHHHHSTTT---------